Protein AF-H7EKY1-F1 (afdb_monomer_lite)

Structure (mmCIF, N/CA/C/O backbone):
data_AF-H7EKY1-F1
#
_entry.id   AF-H7EKY1-F1
#
loop_
_atom_site.group_PDB
_atom_site.id
_atom_site.type_symbol
_atom_site.label_atom_id
_atom_site.label_alt_id
_atom_site.label_comp_id
_atom_site.label_asym_id
_atom_site.label_entity_id
_atom_site.label_seq_id
_atom_site.pdbx_PDB_ins_code
_atom_site.Cartn_x
_atom_site.Cartn_y
_atom_site.Cartn_z
_atom_site.occupancy
_atom_site.B_iso_or_equiv
_atom_site.auth_seq_id
_atom_site.auth_comp_id
_atom_site.auth_asym_id
_atom_site.auth_atom_id
_atom_site.pdbx_PDB_model_num
ATOM 1 N N . MET A 1 1 ? 18.318 -17.719 -36.175 1.00 35.72 1 MET A N 1
ATOM 2 C CA . MET A 1 1 ? 18.098 -16.736 -35.096 1.00 35.72 1 MET A CA 1
ATOM 3 C C . MET A 1 1 ? 18.581 -17.387 -33.815 1.00 35.72 1 MET A C 1
ATOM 5 O O . MET A 1 1 ? 18.292 -18.571 -33.673 1.00 35.72 1 MET A O 1
ATOM 9 N N . PRO A 1 2 ? 19.390 -16.720 -32.978 1.00 36.19 2 PRO A N 1
ATOM 10 C CA . PRO A 1 2 ? 19.818 -17.297 -31.709 1.00 36.19 2 PRO A CA 1
ATOM 11 C C . PRO A 1 2 ? 18.580 -17.545 -30.844 1.00 36.19 2 PRO A C 1
ATOM 13 O O . PRO A 1 2 ? 17.626 -16.771 -30.892 1.00 36.19 2 PRO A O 1
ATOM 16 N N . ASP A 1 3 ? 18.577 -18.665 -30.137 1.00 41.06 3 ASP A N 1
ATOM 17 C CA . ASP A 1 3 ? 17.463 -19.141 -29.328 1.00 41.06 3 ASP A CA 1
ATOM 18 C C . ASP A 1 3 ? 17.253 -18.183 -28.142 1.00 41.06 3 ASP A C 1
ATOM 20 O O . ASP A 1 3 ? 18.027 -18.198 -27.187 1.00 41.06 3 ASP A O 1
ATOM 24 N N . ALA A 1 4 ? 16.241 -17.308 -28.212 1.00 49.47 4 ALA A N 1
ATOM 25 C CA . ALA A 1 4 ? 15.991 -16.250 -27.221 1.00 49.47 4 ALA A CA 1
ATOM 26 C C . ALA A 1 4 ? 15.738 -16.787 -25.794 1.00 49.47 4 ALA A C 1
ATOM 28 O O . ALA A 1 4 ? 15.648 -16.021 -24.840 1.00 49.47 4 ALA A O 1
ATOM 29 N N . THR A 1 5 ? 15.624 -18.106 -25.620 1.00 55.22 5 THR A N 1
ATOM 30 C CA . THR A 1 5 ? 15.445 -18.772 -24.328 1.00 55.22 5 THR A CA 1
ATOM 31 C C . THR A 1 5 ? 16.731 -18.964 -23.518 1.00 55.22 5 THR A C 1
ATOM 33 O O . THR A 1 5 ? 16.620 -19.348 -22.356 1.00 55.22 5 THR A O 1
ATOM 36 N N . SER A 1 6 ? 17.936 -18.708 -24.056 1.00 68.50 6 SER A N 1
ATOM 37 C CA . SER A 1 6 ? 19.188 -18.876 -23.283 1.00 68.50 6 SER A CA 1
ATOM 38 C C . SER A 1 6 ? 19.368 -17.852 -22.163 1.00 68.50 6 SER A C 1
ATOM 40 O O . SER A 1 6 ? 20.012 -18.142 -21.153 1.00 68.50 6 SER A O 1
ATOM 42 N N . ASP A 1 7 ? 18.782 -16.669 -22.328 1.00 90.19 7 ASP A N 1
ATOM 43 C CA . ASP A 1 7 ? 19.057 -15.521 -21.464 1.00 90.19 7 ASP A CA 1
ATOM 44 C C . ASP A 1 7 ? 18.081 -15.439 -20.287 1.00 90.19 7 ASP A C 1
ATOM 46 O O . ASP A 1 7 ? 18.348 -14.770 -19.287 1.00 90.19 7 ASP A O 1
ATOM 50 N N . PHE A 1 8 ? 16.965 -16.164 -20.359 1.00 93.88 8 PHE A N 1
ATOM 51 C CA . PHE A 1 8 ? 15.965 -16.220 -19.302 1.00 93.88 8 PHE A CA 1
ATOM 52 C C . PHE A 1 8 ? 16.138 -17.475 -18.449 1.00 93.88 8 PHE A C 1
ATOM 54 O O . PHE A 1 8 ? 16.013 -18.605 -18.918 1.00 93.88 8 PHE A O 1
ATOM 61 N N . ILE A 1 9 ? 16.319 -17.289 -17.144 1.00 95.00 9 ILE A N 1
ATOM 62 C CA . ILE A 1 9 ? 16.180 -18.375 -16.176 1.00 95.00 9 ILE A CA 1
ATOM 63 C C . ILE A 1 9 ? 14.709 -18.481 -15.795 1.00 95.00 9 ILE A C 1
ATOM 65 O O . ILE A 1 9 ? 14.216 -17.708 -14.970 1.00 95.00 9 ILE A O 1
ATOM 69 N N . ILE A 1 10 ? 14.017 -19.462 -16.370 1.00 95.25 10 ILE A N 1
ATOM 70 C CA . ILE A 1 10 ? 12.620 -19.777 -16.060 1.00 95.25 10 ILE A CA 1
ATOM 71 C C . ILE A 1 10 ? 12.568 -21.117 -15.330 1.00 95.25 10 ILE A C 1
ATOM 73 O O . ILE A 1 10 ? 13.127 -22.112 -15.788 1.00 95.25 10 ILE A O 1
ATOM 77 N N . THR A 1 11 ? 11.889 -21.158 -14.186 1.00 93.38 11 THR A N 1
ATOM 78 C CA . THR A 1 11 ? 11.703 -22.383 -13.403 1.00 93.38 11 THR A CA 1
ATOM 79 C C . THR A 1 11 ? 10.230 -22.661 -13.164 1.00 93.38 11 THR A C 1
ATOM 81 O O . THR A 1 11 ? 9.423 -21.749 -12.993 1.00 93.38 11 THR A O 1
ATOM 84 N N . LYS A 1 12 ? 9.875 -23.944 -13.100 1.00 93.25 12 LYS A N 1
ATOM 85 C CA . LYS A 1 12 ? 8.555 -24.372 -12.646 1.00 93.25 12 LYS A CA 1
ATOM 86 C C . LYS A 1 12 ? 8.593 -24.543 -11.134 1.00 93.25 12 LYS A C 1
ATOM 88 O O . LYS A 1 12 ? 9.324 -25.393 -10.630 1.00 93.25 12 LYS A O 1
ATOM 93 N N . GLN A 1 13 ? 7.851 -23.716 -10.407 1.00 84.31 13 GLN A N 1
ATOM 94 C CA . GLN A 1 13 ? 7.819 -23.763 -8.945 1.00 84.31 13 GLN A CA 1
ATOM 95 C C . GLN A 1 13 ? 6.393 -23.647 -8.433 1.00 84.31 13 GLN A C 1
ATOM 97 O O . GLN A 1 13 ? 5.574 -22.918 -8.994 1.00 84.31 13 GLN A O 1
ATOM 102 N N . LYS A 1 14 ? 6.115 -24.341 -7.328 1.00 84.25 14 LYS A N 1
ATOM 103 C CA . LYS A 1 14 ? 4.835 -24.241 -6.637 1.00 84.25 14 LYS A CA 1
ATOM 104 C C . LYS A 1 14 ? 4.680 -22.847 -6.045 1.00 84.25 14 LYS A C 1
ATOM 106 O O . LYS A 1 14 ? 5.409 -22.463 -5.128 1.00 84.25 14 LYS A O 1
ATOM 111 N N . ASP A 1 15 ? 3.713 -22.098 -6.549 1.00 81.31 15 ASP A N 1
ATOM 112 C CA . ASP A 1 15 ? 3.405 -20.785 -6.027 1.00 81.31 15 ASP A CA 1
ATOM 113 C C . ASP A 1 15 ? 2.773 -20.892 -4.634 1.00 81.31 15 ASP A C 1
ATOM 115 O O . ASP A 1 15 ? 1.897 -21.719 -4.370 1.00 81.31 15 ASP A O 1
ATOM 119 N N . ARG A 1 16 ? 3.237 -20.046 -3.713 1.00 74.38 16 ARG A N 1
ATOM 120 C CA . ARG A 1 16 ? 2.824 -20.095 -2.304 1.00 74.38 16 ARG A CA 1
ATOM 121 C C . ARG A 1 16 ? 1.372 -19.660 -2.093 1.00 74.38 16 ARG A C 1
ATOM 123 O O . ARG A 1 16 ? 0.771 -20.060 -1.099 1.00 74.38 16 ARG A O 1
ATOM 130 N N . ILE A 1 17 ? 0.821 -18.855 -3.002 1.00 73.06 17 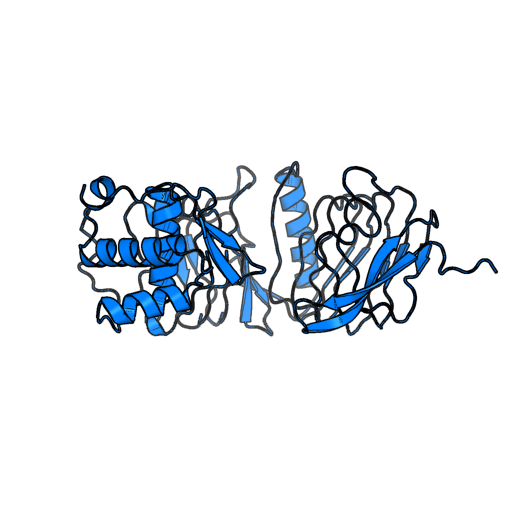ILE A N 1
ATOM 131 C CA . ILE A 1 17 ? -0.529 -18.293 -2.897 1.00 73.06 17 ILE A CA 1
ATOM 132 C C . ILE A 1 17 ? -1.524 -19.212 -3.601 1.00 73.06 17 ILE A C 1
ATOM 134 O O . ILE A 1 17 ? -2.489 -19.655 -2.983 1.00 73.06 17 ILE A O 1
ATOM 138 N N . GLU A 1 18 ? -1.267 -19.549 -4.864 1.00 74.56 18 GLU A N 1
ATOM 139 C CA . GLU A 1 18 ? -2.165 -20.397 -5.656 1.00 74.56 18 GLU A CA 1
ATOM 140 C C . GLU A 1 18 ? -2.005 -21.887 -5.349 1.00 74.56 18 GLU A C 1
ATOM 142 O O . GLU A 1 18 ? -2.860 -22.691 -5.713 1.00 74.56 18 GLU A O 1
ATOM 147 N N . LYS A 1 19 ? -0.921 -22.271 -4.659 1.00 82.44 19 LYS A N 1
ATOM 148 C CA . LYS A 1 19 ? -0.588 -23.663 -4.319 1.00 82.44 19 LYS A CA 1
ATOM 149 C C . LYS A 1 19 ? -0.526 -24.581 -5.548 1.00 82.44 19 LYS A C 1
ATOM 151 O O . LYS A 1 19 ? -0.676 -25.796 -5.401 1.00 82.44 19 LYS A O 1
ATOM 156 N N . LYS A 1 20 ? -0.254 -24.018 -6.727 1.00 86.94 20 LYS A N 1
ATOM 157 C CA . LYS A 1 20 ? -0.069 -24.716 -8.005 1.00 86.94 20 LYS A CA 1
ATOM 158 C C . LYS A 1 20 ? 1.298 -24.378 -8.593 1.00 86.94 20 LYS A C 1
ATOM 160 O O . LYS A 1 20 ? 1.873 -23.346 -8.250 1.00 86.94 20 LYS A O 1
ATOM 165 N N . ASP A 1 21 ? 1.806 -25.232 -9.468 1.00 91.19 21 ASP A N 1
ATOM 166 C CA . ASP A 1 21 ? 3.038 -24.933 -10.193 1.00 91.19 21 ASP A CA 1
ATOM 167 C C . ASP A 1 21 ? 2.812 -23.806 -11.200 1.00 91.19 21 ASP A C 1
ATOM 169 O O . ASP A 1 21 ? 1.826 -23.830 -11.934 1.00 91.19 21 ASP A O 1
ATOM 173 N N . MET A 1 22 ? 3.740 -22.854 -11.240 1.00 92.00 22 MET A N 1
ATOM 174 C CA . MET A 1 22 ? 3.743 -21.745 -12.189 1.00 92.00 22 MET A CA 1
ATOM 175 C C . MET A 1 22 ? 5.105 -21.635 -12.868 1.00 92.00 22 MET A C 1
ATOM 177 O O . MET A 1 22 ? 6.148 -21.782 -12.217 1.00 92.00 22 MET A O 1
ATOM 181 N N . GLN A 1 23 ? 5.095 -21.327 -14.163 1.00 95.25 23 GLN A N 1
ATOM 182 C CA . GLN A 1 23 ? 6.305 -20.946 -14.893 1.00 95.25 23 GLN A CA 1
ATOM 183 C C . GLN A 1 23 ? 6.764 -19.565 -14.412 1.00 95.25 23 GLN A C 1
ATOM 185 O O . GLN A 1 23 ? 6.106 -18.551 -14.649 1.00 95.25 23 GLN A O 1
ATOM 190 N N . THR A 1 24 ? 7.882 -19.531 -13.694 1.00 94.38 24 THR A N 1
ATOM 191 C CA . THR A 1 24 ? 8.379 -18.345 -12.996 1.00 94.38 24 THR A CA 1
ATOM 192 C C . THR A 1 24 ? 9.684 -17.872 -13.617 1.00 94.38 24 THR A C 1
ATOM 194 O O . THR A 1 24 ? 10.669 -18.608 -13.619 1.00 94.38 24 THR A O 1
ATOM 197 N N . LEU A 1 25 ? 9.716 -16.629 -14.089 1.00 95.50 25 LEU A N 1
ATOM 198 C CA . LEU A 1 25 ? 10.945 -15.955 -14.488 1.00 95.50 25 LEU A CA 1
ATOM 199 C C . LEU A 1 25 ? 11.723 -15.534 -13.234 1.00 95.50 25 LEU A C 1
ATOM 201 O O . LEU A 1 25 ? 11.204 -14.805 -12.389 1.00 95.50 25 LEU A O 1
ATOM 205 N N . ARG A 1 26 ? 12.956 -16.034 -13.109 1.00 93.75 26 ARG A N 1
ATOM 206 C CA . ARG A 1 26 ? 13.825 -15.880 -11.930 1.00 93.75 26 ARG A CA 1
ATOM 207 C C . ARG A 1 26 ? 14.977 -14.908 -12.146 1.00 93.75 26 ARG A C 1
ATOM 209 O O . ARG A 1 26 ? 15.423 -14.306 -11.181 1.00 93.75 26 ARG A O 1
ATOM 216 N N . ARG A 1 27 ? 15.488 -14.808 -13.374 1.00 93.56 27 ARG A N 1
ATOM 217 C CA . ARG A 1 27 ? 16.590 -13.912 -13.750 1.00 93.56 27 ARG A CA 1
ATOM 218 C C . ARG A 1 27 ? 16.609 -13.751 -15.264 1.00 93.56 27 ARG A C 1
ATOM 220 O O . ARG A 1 27 ? 16.372 -14.723 -15.980 1.00 93.56 27 ARG A O 1
ATOM 227 N N . TYR A 1 28 ? 16.936 -12.560 -15.730 1.00 95.31 28 TYR A N 1
ATOM 228 C CA . TYR A 1 28 ? 17.361 -12.284 -17.095 1.00 95.31 28 TYR A CA 1
ATOM 229 C C . TYR A 1 28 ? 18.872 -12.017 -17.094 1.00 95.31 28 TYR A C 1
ATOM 231 O O . TYR A 1 28 ? 19.358 -11.286 -16.237 1.00 95.31 28 TYR A O 1
ATOM 239 N N . LYS A 1 29 ? 19.610 -12.670 -17.991 1.00 92.50 29 LYS A N 1
ATOM 240 C CA . LYS A 1 29 ? 21.078 -12.613 -18.114 1.00 92.50 29 LYS A CA 1
ATOM 241 C C . LYS A 1 29 ? 21.550 -11.969 -19.417 1.00 92.50 29 LYS A C 1
ATOM 243 O O . LYS A 1 29 ? 22.754 -11.895 -19.642 1.00 92.50 29 LYS A O 1
ATOM 248 N N . GLY A 1 30 ? 20.617 -11.584 -20.282 1.00 90.94 30 GLY A N 1
ATOM 249 C CA . GLY A 1 30 ? 20.942 -10.937 -21.543 1.00 90.94 30 GLY A CA 1
ATOM 250 C C . GLY A 1 30 ? 21.331 -9.474 -21.343 1.00 90.94 30 GLY A C 1
ATOM 251 O O . GLY A 1 30 ? 21.259 -8.926 -20.242 1.00 90.94 30 GLY A O 1
ATOM 252 N N . HIS A 1 31 ? 21.718 -8.840 -22.444 1.00 89.75 31 HIS A N 1
ATOM 253 C CA . HIS A 1 31 ? 22.119 -7.430 -22.495 1.00 89.75 31 HIS A CA 1
ATOM 254 C C . HIS A 1 31 ? 21.338 -6.649 -23.561 1.00 89.75 31 HIS A C 1
ATOM 256 O O . HIS A 1 31 ? 21.757 -5.570 -23.984 1.00 89.75 31 HIS A O 1
ATOM 262 N N . ASP A 1 32 ? 20.220 -7.210 -24.033 1.00 94.25 32 ASP A N 1
ATOM 263 C CA . ASP A 1 32 ? 19.372 -6.552 -25.019 1.00 94.25 32 ASP A CA 1
ATOM 264 C C . ASP A 1 32 ? 18.730 -5.291 -24.441 1.00 94.25 32 ASP A C 1
ATOM 266 O O . ASP A 1 32 ? 18.197 -5.286 -23.330 1.00 94.25 32 ASP A O 1
ATOM 270 N N . SER A 1 33 ? 18.691 -4.237 -25.256 1.00 95.88 33 SER A N 1
ATOM 271 C CA . SER A 1 33 ? 18.001 -2.994 -24.908 1.00 95.88 33 SER A CA 1
ATOM 272 C C . SER A 1 33 ? 16.478 -3.129 -24.916 1.00 95.88 33 SER A C 1
ATOM 274 O O . SER A 1 33 ? 15.780 -2.316 -24.315 1.00 95.88 33 SER A O 1
ATOM 276 N N . THR A 1 34 ? 15.936 -4.145 -25.590 1.00 97.25 34 THR A N 1
ATOM 277 C CA . THR A 1 34 ? 14.506 -4.469 -25.582 1.00 97.25 34 THR A CA 1
ATOM 278 C C . THR A 1 34 ? 14.321 -5.916 -25.168 1.00 97.25 34 THR A C 1
ATOM 280 O O . THR A 1 34 ? 14.705 -6.826 -25.896 1.00 97.25 34 THR A O 1
ATOM 283 N N . VAL A 1 35 ? 13.675 -6.121 -24.025 1.00 96.81 35 VAL A N 1
ATOM 284 C CA . VAL A 1 35 ? 13.429 -7.444 -23.460 1.00 96.81 35 VAL A CA 1
ATOM 285 C C . VAL A 1 35 ? 11.965 -7.810 -23.638 1.00 96.81 35 VAL A C 1
ATOM 287 O O . VAL A 1 35 ? 11.069 -7.192 -23.058 1.00 96.81 35 VAL A O 1
ATOM 290 N N . VAL A 1 36 ? 11.716 -8.845 -24.434 1.00 96.62 36 VAL A N 1
ATOM 291 C CA . VAL A 1 36 ? 10.389 -9.449 -24.581 1.00 96.62 36 VAL A CA 1
ATOM 292 C C . VAL A 1 36 ? 10.362 -10.706 -23.726 1.00 96.62 36 VAL A C 1
ATOM 294 O O . VAL A 1 36 ? 11.046 -11.681 -24.033 1.00 96.62 36 VAL A O 1
ATOM 297 N N . ILE A 1 37 ? 9.608 -10.677 -22.625 1.00 95.81 37 ILE A N 1
ATOM 298 C CA . ILE A 1 37 ? 9.509 -11.840 -21.738 1.00 95.81 37 ILE A CA 1
ATOM 299 C C . ILE A 1 37 ? 8.793 -12.972 -22.498 1.00 95.81 37 ILE A C 1
ATOM 301 O O . ILE A 1 37 ? 7.752 -12.709 -23.105 1.00 95.81 37 ILE A O 1
ATOM 305 N N . PRO A 1 38 ? 9.304 -14.220 -22.465 1.00 95.00 38 PRO A N 1
ATOM 306 C CA . PRO A 1 38 ? 8.716 -15.320 -23.223 1.00 95.00 38 PRO A CA 1
ATOM 307 C C . PRO A 1 38 ? 7.263 -15.621 -22.844 1.00 95.00 38 PRO A C 1
ATOM 309 O O . PRO A 1 38 ? 6.900 -15.644 -21.662 1.00 95.00 38 PRO A O 1
ATOM 312 N N . ASP A 1 39 ? 6.448 -15.932 -23.852 1.00 94.06 39 ASP A N 1
ATOM 313 C CA . ASP A 1 39 ? 5.090 -16.430 -23.647 1.00 94.06 39 ASP A CA 1
ATOM 314 C C . ASP A 1 39 ? 5.090 -17.702 -22.787 1.00 94.06 39 ASP A C 1
ATOM 316 O O . ASP A 1 39 ? 5.971 -18.560 -22.873 1.00 94.06 39 ASP A O 1
ATOM 320 N N . GLY A 1 40 ? 4.075 -17.827 -21.934 1.00 92.94 40 GLY A N 1
ATOM 321 C CA . GLY A 1 40 ? 3.944 -18.941 -20.998 1.00 92.94 40 GLY A CA 1
ATOM 322 C C . GLY A 1 40 ? 4.614 -18.699 -19.647 1.00 92.94 40 GLY A C 1
ATOM 323 O O . GLY A 1 40 ? 4.358 -19.466 -18.724 1.00 92.94 40 GLY A O 1
ATOM 324 N N . VAL A 1 41 ? 5.396 -17.624 -19.475 1.00 94.56 41 VAL A N 1
ATOM 325 C CA . VAL A 1 41 ? 5.761 -17.131 -18.138 1.00 94.56 41 VAL A CA 1
ATOM 326 C C . VAL A 1 41 ? 4.495 -16.635 -17.440 1.00 94.56 41 VAL A C 1
ATOM 328 O O . VAL A 1 41 ? 3.784 -15.773 -17.955 1.00 94.56 41 VAL A O 1
ATOM 331 N N . GLU A 1 42 ? 4.212 -17.174 -16.258 1.00 92.88 42 GLU A N 1
ATOM 332 C CA . GLU A 1 42 ? 3.031 -16.839 -15.454 1.00 92.88 42 GLU A CA 1
ATOM 333 C C . GLU A 1 42 ? 3.373 -15.908 -14.284 1.00 92.88 42 GLU A C 1
ATOM 335 O O . GLU A 1 42 ? 2.513 -15.166 -13.802 1.00 92.88 42 GLU A O 1
ATOM 340 N N . LYS A 1 43 ? 4.629 -15.929 -13.822 1.00 92.00 43 LYS A N 1
ATOM 341 C CA . LYS A 1 43 ? 5.113 -15.110 -12.708 1.00 92.00 43 LYS A CA 1
ATOM 342 C C . LYS A 1 43 ? 6.481 -14.500 -13.003 1.00 92.00 43 LYS A C 1
ATOM 344 O O . LYS A 1 43 ? 7.375 -15.202 -13.462 1.00 92.00 43 LYS A O 1
ATOM 349 N N . ILE A 1 44 ? 6.659 -13.228 -12.661 1.00 93.12 44 ILE A N 1
ATOM 350 C CA . ILE A 1 44 ? 7.962 -12.546 -12.637 1.00 93.12 44 ILE A CA 1
ATOM 351 C C . ILE A 1 44 ? 8.368 -12.378 -11.177 1.00 93.12 44 ILE A C 1
ATOM 353 O O . ILE A 1 44 ? 7.596 -11.813 -10.399 1.00 93.12 44 ILE A O 1
ATOM 357 N N . ASP A 1 45 ? 9.528 -12.904 -10.786 1.00 91.94 45 ASP A N 1
ATOM 358 C CA . ASP A 1 45 ? 9.995 -12.780 -9.406 1.00 91.94 45 ASP A CA 1
ATOM 359 C C . ASP A 1 45 ? 10.706 -11.447 -9.123 1.00 91.94 45 ASP A C 1
ATOM 361 O O . ASP A 1 45 ? 10.903 -10.623 -10.015 1.00 91.94 45 ASP A O 1
ATOM 365 N N . SER A 1 46 ? 11.043 -11.203 -7.857 1.00 90.12 46 SER A N 1
ATOM 366 C CA . SER A 1 46 ? 11.807 -10.019 -7.455 1.00 90.12 46 SER A CA 1
ATOM 367 C C . SER A 1 46 ? 13.205 -10.039 -8.081 1.00 90.12 46 SER A C 1
ATOM 369 O O . SER A 1 46 ? 13.782 -11.116 -8.227 1.00 90.12 46 SER A O 1
ATOM 371 N N . TYR A 1 47 ? 13.752 -8.860 -8.402 1.00 91.06 47 TYR A N 1
ATOM 372 C CA . TYR A 1 47 ? 15.140 -8.688 -8.859 1.00 91.06 47 TYR A CA 1
ATOM 373 C C . TYR A 1 47 ? 15.510 -9.476 -10.130 1.00 91.06 47 TYR A C 1
ATOM 375 O O . TYR A 1 47 ? 16.632 -9.945 -10.305 1.00 91.06 47 TYR A O 1
ATOM 383 N N . VAL A 1 48 ? 14.546 -9.674 -11.033 1.00 94.31 48 VAL A N 1
ATOM 384 C CA . VAL A 1 48 ? 14.756 -10.479 -12.247 1.00 94.31 48 VAL A CA 1
ATOM 385 C C . VAL A 1 48 ? 15.737 -9.814 -13.212 1.00 94.31 48 VAL A C 1
ATOM 387 O O . VAL A 1 48 ? 16.554 -10.506 -13.824 1.00 94.31 48 VAL A O 1
ATOM 390 N N . PHE A 1 49 ? 15.638 -8.496 -13.376 1.00 94.19 49 PHE A N 1
ATOM 391 C CA . PHE A 1 49 ? 16.426 -7.746 -14.356 1.00 94.19 49 PHE A CA 1
ATOM 392 C C . PHE A 1 49 ? 17.676 -7.123 -13.730 1.00 94.19 49 PHE A C 1
ATOM 394 O O . PHE A 1 49 ? 18.748 -7.197 -14.326 1.00 94.19 49 PHE A O 1
ATOM 401 N N . ALA A 1 50 ? 17.546 -6.589 -12.517 1.00 88.44 50 ALA A N 1
ATOM 402 C CA . ALA A 1 50 ? 18.612 -5.936 -11.773 1.00 88.44 50 ALA A CA 1
ATOM 403 C C . ALA A 1 50 ? 18.326 -5.943 -10.265 1.00 88.44 50 ALA A C 1
ATOM 405 O O . ALA A 1 50 ? 17.192 -6.181 -9.829 1.00 88.44 50 ALA A O 1
ATOM 406 N N . ASP A 1 51 ? 19.367 -5.669 -9.486 1.00 84.94 51 ASP A N 1
ATOM 407 C CA . ASP A 1 51 ? 19.302 -5.386 -8.056 1.00 84.94 51 ASP A CA 1
ATOM 408 C C . ASP A 1 51 ? 20.296 -4.276 -7.674 1.00 84.94 51 ASP A C 1
ATOM 410 O O . ASP A 1 51 ? 20.867 -3.606 -8.534 1.00 84.94 51 ASP A O 1
ATOM 414 N N . ASP A 1 52 ? 20.444 -4.025 -6.376 1.00 80.81 52 ASP A N 1
ATOM 415 C CA . ASP A 1 52 ? 21.342 -3.007 -5.833 1.00 80.81 52 ASP A CA 1
ATOM 416 C C . ASP A 1 52 ? 22.834 -3.357 -5.983 1.00 80.81 52 ASP A C 1
ATOM 418 O O . ASP A 1 52 ? 23.677 -2.461 -5.915 1.00 80.81 52 ASP A O 1
ATOM 422 N N . ILE A 1 53 ? 23.166 -4.631 -6.208 1.00 86.56 53 ILE A N 1
ATOM 423 C CA . ILE A 1 53 ? 24.534 -5.130 -6.396 1.00 86.56 53 ILE A CA 1
ATOM 424 C C . ILE A 1 53 ? 24.910 -5.103 -7.885 1.00 86.56 53 ILE A C 1
ATOM 426 O O . ILE A 1 53 ? 26.021 -4.709 -8.241 1.00 86.56 53 ILE A O 1
ATOM 430 N N . GLU A 1 54 ? 23.978 -5.489 -8.755 1.00 85.12 54 GLU A N 1
ATOM 431 C CA . GLU A 1 54 ? 24.112 -5.534 -10.211 1.00 85.12 54 GLU A CA 1
ATOM 432 C C . GLU A 1 54 ? 23.010 -4.683 -10.877 1.00 85.12 54 GLU A C 1
ATOM 434 O O . GLU A 1 54 ? 22.054 -5.235 -11.441 1.00 85.12 54 GLU A O 1
ATOM 439 N N . PRO A 1 55 ? 23.110 -3.336 -10.832 1.00 86.19 55 PRO A N 1
ATOM 440 C CA . PRO A 1 55 ? 22.136 -2.470 -11.484 1.00 86.19 55 PRO A CA 1
ATOM 441 C C . PRO A 1 55 ? 22.215 -2.617 -13.007 1.00 86.19 55 PRO A C 1
ATOM 443 O O . PRO A 1 55 ? 23.304 -2.663 -13.586 1.00 86.19 55 PRO A O 1
ATOM 446 N N . ASP A 1 56 ? 21.065 -2.620 -13.681 1.00 91.12 56 ASP A N 1
ATOM 447 C CA . ASP A 1 56 ? 21.022 -2.669 -15.141 1.00 91.12 56 ASP A CA 1
ATOM 448 C C . ASP A 1 56 ? 21.029 -1.254 -15.720 1.00 91.12 56 ASP A C 1
ATOM 450 O O . ASP A 1 56 ? 20.296 -0.370 -15.286 1.00 91.12 56 ASP A O 1
ATOM 454 N N . SER A 1 57 ? 21.869 -1.037 -16.727 1.00 92.50 57 SER A N 1
ATOM 455 C CA . SER A 1 57 ? 21.926 0.217 -17.487 1.00 92.50 57 SER A CA 1
ATOM 456 C C . SER A 1 57 ? 21.806 -0.028 -18.992 1.00 92.50 57 SER A C 1
ATOM 458 O O . SER A 1 57 ? 22.253 0.802 -19.782 1.00 92.50 57 SER A O 1
ATOM 460 N N . THR A 1 58 ? 21.231 -1.168 -19.392 1.00 95.06 58 THR A N 1
ATOM 461 C CA . THR A 1 58 ? 21.125 -1.577 -20.800 1.00 95.06 58 THR A CA 1
ATOM 462 C C . THR A 1 58 ? 19.684 -1.667 -21.284 1.00 95.06 58 THR A C 1
ATOM 464 O O . THR A 1 58 ? 19.388 -1.226 -22.394 1.00 95.06 58 THR A O 1
ATOM 467 N N . ILE A 1 59 ? 18.777 -2.184 -20.457 1.00 96.81 59 ILE A N 1
ATOM 468 C CA . ILE A 1 59 ? 17.389 -2.451 -20.813 1.00 96.81 59 ILE A CA 1
ATOM 469 C C . ILE A 1 59 ? 16.637 -1.127 -20.873 1.00 9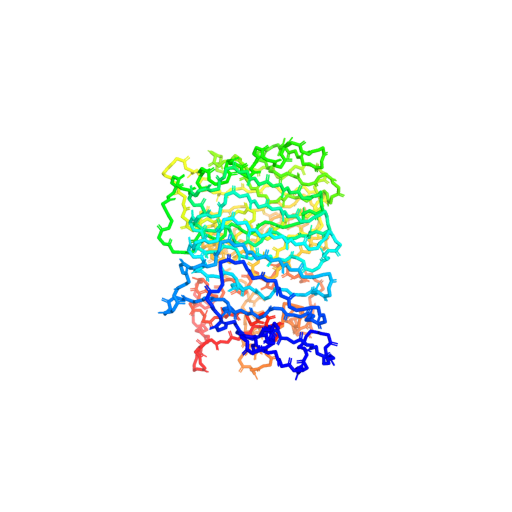6.81 59 ILE A C 1
ATOM 471 O O . ILE A 1 59 ? 16.396 -0.483 -19.858 1.00 96.81 59 ILE A O 1
ATOM 475 N N . GLU A 1 60 ? 16.216 -0.735 -22.071 1.00 97.38 60 GLU A N 1
ATOM 476 C CA . GLU A 1 60 ? 15.418 0.467 -22.302 1.00 97.38 60 GLU A CA 1
ATOM 477 C C . GLU A 1 60 ? 13.917 0.173 -22.364 1.00 97.38 60 GLU A C 1
ATOM 479 O O . GLU A 1 60 ? 13.104 1.048 -22.055 1.00 97.38 60 GLU A O 1
ATOM 484 N N . LYS A 1 61 ? 13.536 -1.049 -22.755 1.00 97.25 61 LYS A N 1
ATOM 485 C CA . LYS A 1 61 ? 12.139 -1.455 -22.910 1.00 97.25 61 LYS A CA 1
ATOM 486 C C . LYS A 1 61 ? 11.893 -2.875 -22.422 1.00 97.25 61 LYS A C 1
ATOM 488 O O . LYS A 1 61 ? 12.619 -3.791 -22.801 1.00 97.25 61 LYS A O 1
ATOM 493 N N . ILE A 1 62 ? 10.814 -3.070 -21.664 1.00 96.50 62 ILE A N 1
ATOM 494 C CA . ILE A 1 62 ? 10.327 -4.400 -21.268 1.00 96.50 62 ILE A CA 1
ATOM 495 C C . ILE A 1 62 ? 8.899 -4.609 -21.776 1.00 96.50 62 ILE A C 1
ATOM 497 O O . ILE A 1 62 ? 8.022 -3.770 -21.566 1.00 96.50 62 ILE A O 1
ATOM 501 N N . VAL A 1 63 ? 8.652 -5.757 -22.407 1.00 95.69 63 VAL A N 1
ATOM 502 C CA . VAL A 1 63 ? 7.315 -6.194 -22.831 1.00 95.69 63 VAL A CA 1
ATOM 503 C C . VAL A 1 63 ? 6.900 -7.406 -22.003 1.00 95.69 63 VAL A C 1
ATOM 505 O O . VAL A 1 63 ? 7.521 -8.469 -22.079 1.00 95.69 63 VAL A O 1
ATOM 508 N N . VAL A 1 64 ? 5.850 -7.237 -21.195 1.00 94.19 64 VAL A N 1
ATOM 509 C CA . VAL A 1 64 ? 5.288 -8.282 -20.332 1.00 94.19 64 VAL A CA 1
ATOM 510 C C . VAL A 1 64 ? 4.148 -8.998 -21.074 1.00 94.19 64 VAL A C 1
ATOM 512 O O . VAL A 1 64 ? 3.160 -8.349 -21.425 1.00 94.19 64 VAL A O 1
ATOM 515 N N . PRO A 1 65 ? 4.231 -10.321 -21.313 1.00 93.56 65 PRO A N 1
ATOM 516 C CA . PRO A 1 65 ? 3.244 -11.035 -22.106 1.00 93.56 65 PRO A CA 1
ATOM 517 C C . PRO A 1 65 ? 1.946 -11.254 -21.335 1.00 93.56 65 PRO A C 1
ATOM 519 O O . PRO A 1 65 ? 1.894 -11.269 -20.101 1.00 93.56 65 PRO A O 1
ATOM 522 N N . SER A 1 66 ? 0.882 -11.515 -22.093 1.00 91.81 66 SER A N 1
ATOM 523 C CA . SER A 1 66 ? -0.466 -11.742 -21.567 1.00 91.81 66 SER A CA 1
ATOM 524 C C . SER A 1 66 ? -0.611 -12.999 -20.713 1.00 91.81 66 SER A C 1
ATOM 526 O O . SER A 1 66 ? -1.666 -13.174 -20.113 1.00 91.81 66 SER A O 1
ATOM 528 N N . SER A 1 67 ? 0.398 -13.874 -20.632 1.00 92.31 67 SER A N 1
ATOM 529 C CA . SER A 1 67 ? 0.419 -15.037 -19.735 1.00 92.31 67 SER A CA 1
ATOM 530 C C . SER A 1 67 ? 0.801 -14.682 -18.298 1.00 92.31 67 SER A C 1
ATOM 532 O O . SER A 1 67 ? 0.441 -15.424 -17.385 1.00 92.31 67 SER A O 1
ATOM 534 N N . VAL A 1 68 ? 1.469 -13.545 -18.068 1.00 91.50 68 VAL A N 1
ATOM 535 C CA . VAL A 1 68 ? 1.870 -13.144 -16.716 1.00 91.50 68 VAL A CA 1
ATOM 536 C C . VAL A 1 68 ? 0.626 -12.804 -15.904 1.00 91.50 68 VAL A C 1
ATOM 538 O O . VAL A 1 68 ? -0.248 -12.048 -16.329 1.00 91.50 68 VAL A O 1
ATOM 541 N N . ARG A 1 69 ? 0.521 -13.409 -14.726 1.00 85.94 69 ARG A N 1
ATOM 542 C CA . ARG A 1 69 ? -0.558 -13.184 -13.757 1.00 85.94 69 ARG A CA 1
ATOM 543 C C . ARG A 1 69 ? -0.057 -12.498 -12.501 1.00 85.94 69 ARG A C 1
ATOM 545 O O . ARG A 1 69 ? -0.854 -11.852 -11.838 1.00 85.94 69 ARG A O 1
ATOM 552 N N . ARG A 1 70 ? 1.235 -12.627 -12.184 1.00 86.25 70 ARG A N 1
ATOM 553 C CA . ARG A 1 70 ? 1.829 -12.035 -10.986 1.00 86.25 70 ARG A CA 1
ATOM 554 C C . ARG A 1 70 ? 3.208 -11.458 -11.246 1.00 86.25 70 ARG A C 1
ATOM 556 O O . ARG A 1 70 ? 4.045 -12.080 -11.896 1.00 86.25 70 ARG A O 1
ATOM 563 N N . ILE A 1 71 ? 3.453 -10.306 -10.641 1.00 89.31 71 ILE A N 1
ATOM 564 C CA . ILE A 1 71 ? 4.755 -9.652 -10.601 1.00 89.31 71 ILE A CA 1
ATOM 565 C C . ILE A 1 71 ? 5.093 -9.441 -9.129 1.00 89.31 71 ILE A C 1
ATOM 567 O O . ILE A 1 71 ? 4.340 -8.789 -8.407 1.00 89.31 71 ILE A O 1
ATOM 571 N N . SER A 1 72 ? 6.175 -10.057 -8.659 1.00 86.75 72 SER A N 1
ATOM 572 C CA . SER A 1 72 ? 6.640 -9.874 -7.285 1.00 86.75 72 SER A CA 1
ATOM 573 C C . SER A 1 72 ? 7.096 -8.418 -7.068 1.00 86.75 72 SER A C 1
ATOM 575 O O . SER A 1 72 ? 7.551 -7.766 -8.014 1.00 86.75 72 SER A O 1
ATOM 577 N N . PRO A 1 73 ? 7.027 -7.891 -5.829 1.00 83.75 73 PRO A N 1
ATOM 578 C CA . PRO A 1 73 ? 7.635 -6.603 -5.503 1.00 83.75 73 PRO A CA 1
ATOM 579 C C . PRO A 1 73 ? 9.101 -6.557 -5.951 1.00 83.75 73 PRO A C 1
ATOM 581 O O . PRO A 1 73 ? 9.786 -7.577 -5.894 1.00 83.75 73 PRO A O 1
ATOM 584 N N . LEU A 1 74 ? 9.583 -5.390 -6.384 1.00 86.44 74 LEU A N 1
ATOM 585 C CA . LEU A 1 74 ? 10.975 -5.172 -6.812 1.00 86.44 74 LEU A CA 1
ATOM 586 C C . LEU A 1 74 ? 11.412 -5.968 -8.059 1.00 86.44 74 LEU A C 1
ATOM 588 O O . LEU A 1 74 ? 12.603 -6.107 -8.313 1.00 86.44 74 LEU A O 1
ATOM 592 N N . ALA A 1 75 ? 10.481 -6.483 -8.870 1.00 91.00 75 ALA A N 1
ATOM 593 C CA . ALA A 1 75 ? 10.818 -7.174 -10.120 1.00 91.00 75 ALA A CA 1
ATOM 594 C C . ALA A 1 75 ? 11.660 -6.317 -11.088 1.00 91.00 75 ALA A C 1
ATOM 596 O O . ALA A 1 75 ? 12.538 -6.852 -11.761 1.00 91.00 75 ALA A O 1
ATOM 597 N N . PHE A 1 76 ? 11.410 -5.004 -11.121 1.00 92.31 76 PHE A N 1
ATOM 598 C CA . PHE A 1 76 ? 12.077 -4.023 -11.989 1.00 92.31 76 PHE A CA 1
ATOM 599 C C . PHE A 1 76 ? 13.006 -3.076 -11.211 1.00 92.31 76 PHE A C 1
ATOM 601 O O . PHE A 1 76 ? 13.224 -1.944 -11.626 1.00 92.31 76 PHE A O 1
ATOM 608 N N . HIS A 1 77 ? 13.493 -3.489 -10.040 1.00 89.69 77 HIS A N 1
ATOM 609 C CA . HIS A 1 77 ? 14.361 -2.647 -9.213 1.00 89.69 77 HIS A CA 1
ATOM 610 C C . HIS A 1 77 ? 15.682 -2.348 -9.942 1.00 89.69 77 HIS A C 1
ATOM 612 O O . HIS A 1 77 ? 16.206 -3.233 -10.610 1.00 89.69 77 HIS A O 1
ATOM 618 N N . TYR A 1 78 ? 16.207 -1.120 -9.834 1.00 91.38 78 TYR A N 1
ATOM 619 C CA . TYR A 1 78 ? 17.509 -0.718 -10.401 1.00 91.38 78 TYR A CA 1
ATOM 620 C C . TYR A 1 78 ? 17.657 -0.926 -11.923 1.00 91.38 78 TYR A C 1
ATOM 622 O O . TYR A 1 78 ? 18.761 -1.101 -12.440 1.00 91.38 78 TYR A O 1
ATOM 630 N N . CYS A 1 79 ? 16.549 -0.881 -12.671 1.00 94.38 79 CYS A N 1
ATOM 631 C CA . CYS A 1 79 ? 16.571 -0.839 -14.135 1.00 94.38 79 CYS A CA 1
ATOM 632 C C . CYS A 1 79 ? 16.815 0.608 -14.603 1.00 94.38 79 CYS A C 1
ATOM 634 O O . CYS A 1 79 ? 15.893 1.319 -15.010 1.00 94.38 79 CYS A O 1
ATOM 636 N N . ASN A 1 80 ? 18.062 1.075 -14.507 1.00 94.25 80 ASN A N 1
ATOM 637 C CA . ASN A 1 80 ? 18.424 2.487 -14.643 1.00 94.25 80 ASN A CA 1
ATOM 638 C C . ASN A 1 80 ? 18.178 3.059 -16.039 1.00 94.25 80 ASN A C 1
ATOM 640 O O . ASN A 1 80 ? 17.883 4.250 -16.157 1.00 94.25 80 ASN A O 1
ATOM 644 N N . ALA A 1 81 ? 18.291 2.236 -17.084 1.00 95.94 81 ALA A N 1
ATOM 645 C CA . ALA A 1 81 ? 18.061 2.642 -18.470 1.00 95.94 81 ALA A CA 1
ATOM 646 C C . ALA A 1 81 ? 16.606 2.467 -18.932 1.00 95.94 81 ALA A C 1
ATOM 648 O O . ALA A 1 81 ? 16.271 2.938 -20.020 1.00 95.94 81 ALA A O 1
ATOM 649 N N . LEU A 1 82 ? 15.737 1.848 -18.122 1.00 96.81 82 LEU A N 1
ATOM 650 C CA . LEU A 1 82 ? 14.373 1.505 -18.522 1.00 96.81 82 LEU A CA 1
ATOM 651 C C . LEU A 1 82 ? 13.569 2.775 -18.786 1.00 96.81 82 LEU A C 1
ATOM 653 O O . LEU A 1 82 ? 13.325 3.554 -17.872 1.00 96.81 82 LEU A O 1
ATOM 657 N N . LYS A 1 83 ? 13.148 2.973 -20.037 1.00 96.12 83 LYS A N 1
ATOM 658 C CA . LYS A 1 83 ? 12.354 4.122 -20.500 1.00 96.12 83 LYS A CA 1
ATOM 659 C C . LYS A 1 83 ? 10.871 3.791 -20.593 1.00 96.12 83 LYS A C 1
ATOM 661 O O . LYS A 1 83 ? 10.048 4.666 -20.324 1.00 96.12 83 LYS A O 1
ATOM 666 N N . GLU A 1 84 ? 10.543 2.554 -20.961 1.00 95.00 84 GLU A N 1
ATOM 667 C CA . GLU A 1 84 ? 9.178 2.102 -21.234 1.00 95.00 84 GLU A CA 1
ATOM 668 C C . GLU A 1 84 ? 8.953 0.670 -20.730 1.00 95.00 84 GLU A C 1
ATOM 670 O O . GLU A 1 84 ? 9.785 -0.219 -20.912 1.00 95.00 84 GLU A O 1
ATOM 675 N N . ILE A 1 85 ? 7.778 0.421 -20.157 1.00 93.75 85 ILE A N 1
ATOM 676 C CA . ILE A 1 85 ? 7.311 -0.925 -19.837 1.00 93.75 85 ILE A CA 1
ATOM 677 C C . ILE A 1 85 ? 5.869 -1.113 -20.292 1.00 93.75 85 ILE A C 1
ATOM 679 O O . ILE A 1 85 ? 5.001 -0.284 -20.021 1.00 93.75 85 ILE A O 1
ATOM 683 N N . GLN A 1 86 ? 5.619 -2.224 -20.978 1.00 92.19 86 GLN A N 1
ATOM 684 C CA . GLN A 1 86 ? 4.302 -2.577 -21.490 1.00 92.19 86 GLN A CA 1
ATOM 685 C C . GLN A 1 86 ? 3.727 -3.740 -20.687 1.00 92.19 86 GLN A C 1
ATOM 687 O O . GLN A 1 86 ? 4.292 -4.835 -20.674 1.00 92.19 86 GLN A O 1
ATOM 692 N N . PHE A 1 87 ? 2.594 -3.495 -20.031 1.00 89.19 87 PHE A N 1
ATOM 693 C CA . PHE A 1 87 ? 1.828 -4.508 -19.311 1.00 89.19 87 PHE A CA 1
ATOM 694 C C . PHE A 1 87 ? 0.651 -5.017 -20.145 1.00 89.19 87 PHE A C 1
ATOM 696 O O . PHE A 1 87 ? 0.101 -4.264 -20.954 1.00 89.19 87 PHE A O 1
ATOM 703 N N . PRO A 1 88 ? 0.204 -6.264 -19.929 1.00 85.69 88 PRO A N 1
ATOM 704 C CA . PRO A 1 88 ? -1.006 -6.749 -20.572 1.00 85.69 88 PRO A CA 1
ATOM 705 C C . PRO A 1 88 ? -2.242 -6.028 -20.012 1.00 85.69 88 PRO A C 1
ATOM 707 O O . PRO A 1 88 ? -2.351 -5.812 -18.804 1.00 85.69 88 PRO A O 1
ATOM 710 N N . MET A 1 89 ? -3.189 -5.687 -20.895 1.00 74.31 89 MET A N 1
ATOM 711 C CA . MET A 1 89 ? -4.369 -4.870 -20.556 1.00 74.31 89 MET A CA 1
ATOM 712 C C . MET A 1 89 ? -5.238 -5.475 -19.439 1.00 74.31 89 MET A C 1
ATOM 714 O O . MET A 1 89 ? -5.768 -4.747 -18.605 1.00 74.31 89 MET A O 1
ATOM 718 N N . GLU A 1 90 ? -5.327 -6.806 -19.383 1.00 75.81 90 GLU A N 1
ATOM 719 C CA . GLU A 1 90 ? -6.225 -7.555 -18.488 1.00 75.81 90 GLU A CA 1
ATOM 720 C C . GLU A 1 90 ? -5.537 -8.065 -17.202 1.00 75.81 90 GLU A C 1
ATOM 722 O O . GLU A 1 90 ? -5.993 -9.021 -16.571 1.00 75.81 90 GLU A O 1
ATOM 727 N N . MET A 1 91 ? -4.400 -7.482 -16.801 1.00 79.94 91 MET A N 1
ATOM 728 C CA . MET A 1 91 ? -3.699 -7.906 -15.582 1.00 79.94 91 MET A CA 1
ATOM 729 C C . MET A 1 91 ? -4.471 -7.491 -14.318 1.00 79.94 91 MET A C 1
ATOM 731 O O . MET A 1 91 ? -4.578 -6.307 -14.007 1.00 79.94 91 MET A O 1
ATOM 735 N N . SER A 1 92 ? -4.981 -8.473 -13.565 1.00 67.62 92 SER A N 1
ATOM 736 C CA . SER A 1 92 ? -5.829 -8.243 -12.382 1.00 67.62 92 SER A CA 1
ATOM 737 C C . SER A 1 92 ? -5.081 -8.217 -11.039 1.00 67.62 92 SER A C 1
ATOM 739 O O . SER A 1 92 ? -5.514 -7.539 -10.112 1.00 67.62 92 SER A O 1
ATOM 741 N N . ASP A 1 93 ? -3.966 -8.945 -10.900 1.00 73.56 93 ASP A N 1
ATOM 742 C CA . ASP A 1 93 ? -3.116 -8.935 -9.691 1.00 73.56 93 ASP A CA 1
ATOM 743 C C . ASP A 1 93 ? -1.900 -8.027 -9.922 1.00 73.56 93 ASP A C 1
ATOM 745 O O . ASP A 1 93 ? -0.758 -8.470 -10.058 1.00 73.56 93 ASP A O 1
ATOM 749 N N . PHE A 1 94 ? -2.189 -6.731 -10.063 1.00 72.56 94 PHE A N 1
ATOM 750 C CA . PHE A 1 94 ? -1.198 -5.693 -10.325 1.00 72.56 94 PHE A CA 1
ATOM 751 C C . PHE A 1 94 ? -0.894 -4.921 -9.037 1.00 72.56 94 PHE A C 1
ATOM 753 O O . PHE A 1 94 ? -1.731 -4.172 -8.531 1.00 72.56 94 PHE A O 1
ATOM 760 N N . GLU A 1 95 ? 0.313 -5.108 -8.511 1.00 78.19 95 GLU A N 1
ATOM 761 C CA . GLU A 1 95 ? 0.926 -4.245 -7.498 1.00 78.19 95 GLU A CA 1
ATOM 762 C C . GLU A 1 95 ? 2.411 -4.083 -7.840 1.00 78.19 95 GLU A C 1
ATOM 764 O O . GLU A 1 95 ? 3.308 -4.613 -7.180 1.00 78.19 95 GLU A O 1
ATOM 769 N N . VAL A 1 96 ? 2.678 -3.391 -8.947 1.00 74.69 96 VAL A N 1
ATOM 770 C CA . VAL A 1 96 ? 4.054 -3.209 -9.411 1.00 74.69 96 VAL A CA 1
ATOM 771 C C . VAL A 1 96 ? 4.730 -2.092 -8.630 1.00 74.69 96 VAL A C 1
ATOM 773 O O . VAL A 1 96 ? 4.149 -1.034 -8.382 1.00 74.69 96 VAL A O 1
ATOM 776 N N . HIS A 1 97 ? 5.970 -2.371 -8.244 1.00 83.94 97 HIS A N 1
ATOM 777 C CA . HIS A 1 97 ? 6.875 -1.434 -7.605 1.00 83.94 97 HIS A CA 1
ATOM 778 C C . HIS A 1 97 ? 7.938 -1.042 -8.628 1.00 83.94 97 HIS A C 1
ATOM 780 O O . HIS A 1 97 ? 8.599 -1.916 -9.192 1.00 83.94 97 HIS A O 1
ATOM 786 N N . PHE A 1 98 ? 8.082 0.258 -8.855 1.00 85.06 98 PHE A N 1
ATOM 787 C CA . PHE A 1 98 ? 9.181 0.838 -9.608 1.00 85.06 98 PHE A CA 1
ATOM 788 C C . PHE A 1 98 ? 10.026 1.633 -8.638 1.00 85.06 98 PHE A C 1
ATOM 790 O O . PHE A 1 98 ? 9.609 2.681 -8.147 1.00 85.06 98 PHE A O 1
ATOM 797 N N . GLU A 1 99 ? 11.198 1.101 -8.340 1.00 85.88 99 GLU A N 1
ATOM 798 C CA . GLU A 1 99 ? 12.173 1.741 -7.475 1.00 85.88 99 GLU A CA 1
ATOM 799 C C . GLU A 1 99 ? 13.481 1.831 -8.251 1.00 85.88 99 GLU A C 1
ATOM 801 O O . GLU A 1 99 ? 13.864 0.875 -8.928 1.00 85.88 99 GLU A O 1
ATOM 806 N N . GLN A 1 100 ? 14.136 2.992 -8.191 1.00 86.69 100 GLN A N 1
ATOM 807 C CA . GLN A 1 100 ? 15.412 3.228 -8.875 1.00 86.69 100 GLN A CA 1
ATOM 808 C C . GLN A 1 100 ? 15.322 2.952 -10.385 1.00 86.69 100 GLN A C 1
ATOM 810 O O . GLN A 1 100 ? 16.116 2.214 -10.956 1.00 86.69 100 GLN A O 1
ATOM 815 N N . CYS A 1 101 ? 14.320 3.549 -11.036 1.00 91.12 101 CYS A N 1
ATOM 816 C CA . CYS A 1 101 ? 14.158 3.538 -12.495 1.00 91.12 101 CYS A CA 1
ATOM 817 C C . CYS A 1 101 ? 14.196 4.984 -13.033 1.00 91.12 101 CYS A C 1
ATOM 819 O O . CYS A 1 101 ? 13.189 5.475 -13.553 1.00 91.12 101 CYS A O 1
ATOM 821 N N . PRO A 1 102 ? 15.324 5.709 -12.886 1.00 91.62 102 PRO A N 1
ATOM 822 C CA . PRO A 1 102 ? 15.406 7.147 -13.157 1.00 91.62 102 PRO A CA 1
ATOM 823 C C . PRO A 1 102 ? 15.119 7.531 -14.613 1.00 91.62 102 PRO A C 1
ATOM 825 O O . PRO A 1 102 ? 14.725 8.670 -14.868 1.00 91.62 102 PRO A O 1
ATOM 828 N N . SER A 1 103 ? 15.282 6.607 -15.566 1.00 95.50 103 SER A N 1
ATOM 829 C CA . SER A 1 103 ? 15.026 6.852 -16.993 1.00 95.50 103 SER A CA 1
ATOM 830 C C . SER A 1 103 ? 13.579 6.613 -17.428 1.00 95.50 103 SER A C 1
ATOM 832 O O . SER A 1 103 ? 13.250 6.947 -18.569 1.00 95.50 103 SER A O 1
ATOM 834 N N . LEU A 1 104 ? 12.712 6.076 -16.558 1.00 94.12 104 LEU A N 1
ATOM 835 C CA . LEU A 1 104 ? 11.347 5.699 -16.934 1.00 94.12 104 LEU A CA 1
ATOM 836 C C . LEU A 1 104 ? 10.557 6.950 -17.311 1.00 94.12 104 LEU A C 1
ATOM 838 O O . LEU A 1 104 ? 10.405 7.847 -16.487 1.00 94.12 104 LEU A O 1
ATOM 842 N N . GLN A 1 105 ? 10.069 7.027 -18.552 1.00 93.38 105 GLN A N 1
ATOM 843 C CA . GLN A 1 105 ? 9.441 8.244 -19.087 1.00 93.38 105 GLN A CA 1
ATOM 844 C C . GLN A 1 105 ? 7.919 8.191 -19.018 1.00 93.38 105 GLN A C 1
ATOM 846 O O . GLN A 1 105 ? 7.277 9.200 -18.714 1.00 93.38 105 GLN A O 1
ATOM 851 N N . GLU A 1 106 ? 7.353 7.015 -19.266 1.00 89.75 106 GLU A N 1
ATOM 852 C CA . GLU A 1 106 ? 5.917 6.774 -19.289 1.00 89.75 106 GLU A CA 1
ATOM 853 C C . GLU A 1 106 ? 5.595 5.502 -18.511 1.00 89.75 106 GLU A C 1
ATOM 855 O O . GLU A 1 106 ? 6.295 4.493 -18.618 1.00 89.75 106 GLU A O 1
ATOM 860 N N . LEU A 1 107 ? 4.523 5.552 -17.721 1.00 88.50 107 LEU A N 1
ATOM 861 C CA . LEU A 1 107 ? 4.047 4.409 -16.953 1.00 88.50 107 LEU A CA 1
ATOM 862 C C . LEU A 1 107 ? 2.545 4.221 -17.148 1.00 88.50 107 LEU A C 1
ATOM 864 O O . LEU A 1 107 ? 1.755 5.104 -16.817 1.00 88.50 107 LEU A O 1
ATOM 868 N N . TRP A 1 108 ? 2.160 3.041 -17.624 1.00 87.56 108 TRP A N 1
ATOM 869 C CA . TRP A 1 108 ? 0.769 2.647 -17.816 1.00 87.56 108 TRP A CA 1
ATOM 870 C C . TRP A 1 108 ? 0.352 1.646 -16.741 1.00 87.56 108 TRP A C 1
ATOM 872 O O . TRP A 1 108 ? 0.842 0.519 -16.708 1.00 87.56 108 TRP A O 1
ATOM 882 N N . ILE A 1 109 ? -0.553 2.057 -15.855 1.00 87.25 109 ILE A N 1
ATOM 883 C CA . ILE A 1 109 ? -1.147 1.190 -14.835 1.00 87.25 109 ILE A CA 1
ATOM 884 C C . ILE A 1 109 ? -2.500 0.681 -15.366 1.00 87.25 109 ILE A C 1
ATOM 886 O O . ILE A 1 109 ? -3.385 1.510 -15.603 1.00 87.25 109 ILE A O 1
ATOM 890 N N . PRO A 1 110 ? -2.678 -0.644 -15.556 1.00 87.06 110 PRO A N 1
ATOM 891 C CA . PRO A 1 110 ? -3.863 -1.221 -16.203 1.00 87.06 110 PRO A CA 1
ATOM 892 C C . PRO A 1 110 ? -5.203 -0.883 -15.533 1.00 87.06 110 PRO A C 1
ATOM 894 O O . PRO A 1 110 ? -5.271 -0.655 -14.326 1.00 87.06 110 PRO A O 1
ATOM 897 N N . GLU A 1 111 ? -6.299 -0.955 -16.299 1.00 85.62 111 GLU A N 1
ATOM 898 C CA . GLU A 1 111 ? -7.672 -0.687 -15.824 1.00 85.62 111 GLU A CA 1
ATOM 899 C C . GLU A 1 111 ? -8.103 -1.576 -14.653 1.00 85.62 111 GLU A C 1
ATOM 901 O O . GLU A 1 111 ? -8.826 -1.131 -13.761 1.00 85.62 111 GLU A O 1
ATOM 906 N N . HIS A 1 112 ? -7.645 -2.828 -14.637 1.00 86.31 112 HIS A N 1
ATOM 907 C CA . HIS A 1 112 ? -7.969 -3.811 -13.603 1.00 86.31 112 HIS A CA 1
ATOM 908 C C . HIS A 1 112 ? -6.990 -3.821 -12.429 1.00 86.31 112 HIS A C 1
ATOM 910 O O . HIS A 1 112 ? -7.190 -4.585 -11.484 1.00 86.31 112 HIS A O 1
ATOM 916 N N . ALA A 1 113 ? -5.966 -2.963 -12.450 1.00 86.62 113 ALA A N 1
ATOM 917 C CA . ALA A 1 113 ? -5.091 -2.809 -11.306 1.00 86.62 113 ALA A CA 1
ATOM 918 C C . ALA A 1 113 ? -5.901 -2.322 -10.100 1.00 86.62 113 ALA A C 1
ATOM 920 O O . ALA A 1 113 ? -6.656 -1.355 -10.180 1.00 86.62 113 ALA A O 1
ATOM 921 N N . GLU A 1 114 ? -5.728 -2.992 -8.963 1.00 88.06 114 GLU A N 1
ATOM 922 C CA . GLU A 1 114 ? -6.347 -2.569 -7.704 1.00 88.06 114 GLU A CA 1
ATOM 923 C C . GLU A 1 114 ? -5.368 -1.817 -6.801 1.00 88.06 114 GLU A C 1
ATOM 925 O O . GLU A 1 114 ? -5.776 -1.205 -5.808 1.00 88.06 114 GLU A O 1
ATOM 930 N N . ARG A 1 115 ? -4.067 -1.893 -7.096 1.00 86.69 115 ARG A N 1
ATOM 931 C CA . ARG A 1 115 ? -3.009 -1.352 -6.248 1.00 86.69 115 ARG A CA 1
ATOM 932 C C . ARG A 1 115 ? -1.923 -0.697 -7.091 1.00 86.69 115 ARG A C 1
ATOM 934 O O . ARG A 1 115 ? -1.519 -1.218 -8.124 1.00 86.69 115 ARG A O 1
ATOM 941 N N . ILE A 1 116 ? -1.422 0.429 -6.603 1.00 86.31 116 ILE A N 1
ATOM 942 C CA . ILE A 1 116 ? -0.175 1.031 -7.076 1.00 86.31 116 ILE A CA 1
ATOM 943 C C . ILE A 1 116 ? 0.861 0.799 -5.982 1.00 86.31 116 ILE A C 1
ATOM 945 O O . ILE A 1 116 ? 0.641 1.206 -4.836 1.00 86.31 116 ILE A O 1
ATOM 949 N N . GLY A 1 117 ? 1.952 0.115 -6.330 1.00 83.25 117 GLY A N 1
ATOM 950 C CA . GLY A 1 117 ? 3.091 -0.069 -5.440 1.00 83.25 117 GLY A CA 1
ATOM 951 C C . GLY A 1 117 ? 3.913 1.212 -5.301 1.00 83.25 117 GLY A C 1
ATOM 952 O O . GLY A 1 117 ? 3.469 2.310 -5.640 1.00 83.25 117 GLY A O 1
ATOM 953 N N . ASN A 1 118 ? 5.131 1.078 -4.790 1.00 79.94 118 ASN A N 1
ATOM 954 C CA . ASN A 1 118 ? 6.035 2.214 -4.662 1.00 79.94 118 ASN A CA 1
ATOM 955 C C . ASN A 1 118 ? 6.535 2.678 -6.042 1.00 79.94 118 ASN A C 1
ATOM 957 O O . ASN A 1 118 ? 6.867 1.855 -6.888 1.00 79.94 118 ASN A O 1
ATOM 961 N N . LEU A 1 119 ? 6.589 3.992 -6.257 1.00 81.31 119 LEU A N 1
ATOM 962 C CA . LEU A 1 119 ? 7.037 4.634 -7.500 1.00 81.31 119 LEU A CA 1
ATOM 963 C C . LEU A 1 119 ? 8.235 5.557 -7.225 1.00 81.31 119 LEU A C 1
ATOM 965 O O . LEU A 1 119 ? 8.111 6.771 -7.354 1.00 81.31 119 LEU A O 1
ATOM 969 N N . ARG A 1 120 ? 9.335 5.031 -6.695 1.00 79.50 120 ARG A N 1
ATOM 970 C CA . ARG A 1 120 ? 10.463 5.808 -6.158 1.00 79.50 120 ARG A CA 1
ATOM 971 C C . ARG A 1 120 ? 11.557 6.022 -7.211 1.00 79.50 120 ARG A C 1
ATOM 973 O O . ARG A 1 120 ? 11.865 5.110 -7.972 1.00 79.50 120 ARG A O 1
ATOM 980 N N . SER A 1 121 ? 12.186 7.203 -7.197 1.00 80.81 121 SER A N 1
ATOM 981 C CA . SER A 1 121 ? 13.301 7.565 -8.093 1.00 80.81 121 SER A CA 1
ATOM 982 C C . SER A 1 121 ? 12.953 7.384 -9.580 1.00 80.81 121 SER A C 1
ATOM 984 O O . SER A 1 121 ? 13.592 6.616 -10.295 1.00 80.81 121 SER A O 1
ATOM 986 N N . LEU A 1 122 ? 11.893 8.067 -10.028 1.00 85.12 122 LEU A N 1
ATOM 987 C CA . LEU A 1 122 ? 11.425 8.088 -11.423 1.00 85.12 122 LEU A CA 1
ATOM 988 C C . LEU A 1 122 ? 11.667 9.474 -12.040 1.00 85.12 122 LEU A C 1
ATOM 990 O O . LEU A 1 122 ? 10.731 10.169 -12.441 1.00 85.12 122 LEU A O 1
ATOM 994 N N . ASP A 1 123 ? 12.924 9.913 -12.032 1.00 84.81 123 ASP A N 1
ATOM 995 C CA . ASP A 1 123 ? 13.308 11.312 -12.273 1.00 84.81 123 ASP A CA 1
ATOM 996 C C . ASP A 1 123 ? 12.917 11.828 -13.665 1.00 84.81 123 ASP A C 1
ATOM 998 O O . ASP A 1 123 ? 12.564 13.002 -13.821 1.00 84.81 123 ASP A O 1
ATOM 1002 N N . SER A 1 124 ? 12.917 10.938 -14.662 1.00 90.44 124 SER A N 1
ATOM 1003 C CA . SER A 1 124 ? 12.543 11.235 -16.049 1.00 90.44 124 SER A CA 1
ATOM 1004 C C . SER A 1 124 ? 11.064 11.014 -16.359 1.00 90.44 124 SER A C 1
ATOM 1006 O O . SER A 1 124 ? 10.663 11.214 -17.508 1.00 90.44 124 SER A O 1
ATOM 1008 N N . LEU A 1 125 ? 10.238 10.625 -15.379 1.00 88.62 125 LEU A N 1
ATOM 1009 C CA . LEU A 1 125 ? 8.831 10.323 -15.627 1.00 88.62 125 LEU A CA 1
ATOM 1010 C C . LEU A 1 125 ? 8.124 11.597 -16.086 1.00 88.62 125 LEU A C 1
ATOM 1012 O O . LEU A 1 125 ? 7.990 12.562 -15.327 1.00 88.62 125 LEU A O 1
ATOM 1016 N N . LYS A 1 126 ? 7.583 11.580 -17.306 1.00 87.12 126 LYS A N 1
ATOM 1017 C CA . LYS A 1 126 ? 6.841 12.682 -17.946 1.00 87.12 126 LYS A CA 1
ATOM 1018 C C . LYS A 1 126 ? 5.342 12.479 -17.871 1.00 87.12 126 LYS A C 1
ATOM 1020 O O . LYS A 1 126 ? 4.634 13.398 -17.474 1.00 87.12 126 LYS A O 1
ATOM 1025 N N . GLU A 1 127 ? 4.887 11.242 -18.022 1.00 85.44 127 GLU A N 1
ATOM 1026 C CA . GLU A 1 127 ? 3.471 10.896 -17.934 1.00 85.44 127 GLU A CA 1
ATOM 1027 C C . GLU A 1 127 ? 3.252 9.601 -17.150 1.00 85.44 127 GLU A C 1
ATOM 1029 O O . GLU A 1 127 ? 4.115 8.731 -17.068 1.00 85.44 127 GLU A O 1
ATOM 1034 N N . ILE A 1 128 ? 2.103 9.524 -16.494 1.00 86.81 128 ILE A N 1
ATOM 1035 C CA . ILE A 1 128 ? 1.592 8.313 -15.872 1.00 86.81 128 ILE A CA 1
ATOM 1036 C C . ILE A 1 128 ? 0.127 8.206 -16.283 1.00 86.81 128 ILE A C 1
ATOM 1038 O O . ILE A 1 128 ? -0.558 9.221 -16.375 1.00 86.81 128 ILE A O 1
ATOM 1042 N N . HIS A 1 129 ? -0.334 6.997 -16.572 1.00 87.75 129 HIS A N 1
ATOM 1043 C CA . HIS A 1 129 ? -1.729 6.680 -16.853 1.00 87.75 129 HIS A CA 1
ATOM 1044 C C . HIS A 1 129 ? -2.197 5.685 -15.805 1.00 87.75 129 HIS A C 1
ATOM 1046 O O . HIS A 1 129 ? -1.487 4.728 -15.494 1.00 87.75 129 HIS A O 1
ATOM 1052 N N . VAL A 1 130 ? -3.375 5.926 -15.235 1.00 88.81 130 VAL A N 1
ATOM 1053 C CA . VAL A 1 130 ? -3.888 5.127 -14.126 1.00 88.81 130 VAL A CA 1
ATOM 1054 C C . VAL A 1 130 ? -5.299 4.657 -14.431 1.00 88.81 130 VAL A C 1
ATOM 1056 O O . VAL A 1 130 ? -6.194 5.477 -14.620 1.00 88.81 130 VAL A O 1
ATOM 1059 N N . GLY A 1 131 ? -5.484 3.337 -14.436 1.00 89.25 131 GLY A N 1
ATOM 1060 C CA . GLY A 1 131 ? -6.788 2.693 -14.536 1.00 89.25 131 GLY A CA 1
ATOM 1061 C C . GLY A 1 131 ? -7.754 3.087 -13.419 1.00 89.25 131 GLY A C 1
ATOM 1062 O O . GLY A 1 131 ? -7.352 3.610 -12.382 1.00 89.25 131 GLY A O 1
ATOM 1063 N N . LYS A 1 132 ? -9.048 2.823 -13.590 1.00 91.56 132 LYS A N 1
ATOM 1064 C CA . LYS A 1 132 ? -10.100 3.328 -12.681 1.00 91.56 132 LYS A CA 1
ATOM 1065 C C . LYS A 1 132 ? -10.317 2.545 -11.378 1.00 91.56 132 LYS A C 1
ATOM 1067 O O . LYS A 1 132 ? -10.997 3.036 -10.476 1.00 91.56 132 LYS A O 1
ATOM 1072 N N . ASN A 1 133 ? -9.771 1.335 -11.256 1.00 91.88 133 ASN A N 1
ATOM 1073 C CA . ASN A 1 133 ? -10.082 0.419 -10.147 1.00 91.88 133 ASN A CA 1
ATOM 1074 C C . ASN A 1 133 ? -9.085 0.473 -8.975 1.00 91.88 133 ASN A C 1
ATOM 1076 O O . ASN A 1 133 ? -9.068 -0.426 -8.131 1.00 91.88 133 ASN A O 1
ATOM 1080 N N . ILE A 1 134 ? -8.260 1.522 -8.872 1.00 91.25 134 ILE A N 1
ATOM 1081 C CA . ILE A 1 134 ? -7.267 1.615 -7.797 1.00 91.25 134 ILE A CA 1
ATOM 1082 C C . ILE A 1 134 ? -7.960 1.750 -6.439 1.00 91.25 134 ILE A C 1
ATOM 1084 O O . ILE A 1 134 ? -8.646 2.733 -6.158 1.00 91.25 134 ILE A O 1
ATOM 1088 N N . LYS A 1 135 ? -7.718 0.771 -5.568 1.00 89.81 135 LYS A N 1
ATOM 1089 C CA . LYS A 1 135 ? -8.195 0.705 -4.179 1.00 89.81 135 LYS A CA 1
ATOM 1090 C C . LYS A 1 135 ? -7.111 1.054 -3.166 1.00 89.81 135 LYS A C 1
ATOM 1092 O O . LYS A 1 135 ? -7.414 1.184 -1.984 1.00 89.81 135 LYS A O 1
ATOM 1097 N N . ARG A 1 136 ? -5.838 1.093 -3.569 1.00 86.81 136 ARG A N 1
ATOM 1098 C CA . ARG A 1 136 ? -4.714 1.429 -2.685 1.00 86.81 136 ARG A CA 1
ATOM 1099 C C . ARG A 1 136 ? -3.549 2.000 -3.479 1.00 86.81 136 ARG A C 1
ATOM 1101 O O . ARG A 1 136 ? -3.214 1.484 -4.539 1.00 86.81 136 ARG A O 1
ATOM 1108 N N . ILE A 1 137 ? -2.898 3.009 -2.916 1.00 86.38 137 ILE A N 1
ATOM 1109 C CA . ILE A 1 137 ? -1.647 3.564 -3.429 1.00 86.38 137 ILE A CA 1
ATOM 1110 C C . ILE A 1 137 ? -0.645 3.539 -2.285 1.00 86.38 137 ILE A C 1
ATOM 1112 O O . ILE A 1 137 ? -0.953 4.019 -1.193 1.00 86.38 137 ILE A O 1
ATOM 1116 N N . ASN A 1 138 ? 0.520 2.942 -2.511 1.00 78.88 138 ASN A N 1
ATOM 1117 C CA . ASN A 1 138 ? 1.556 2.865 -1.499 1.00 78.88 138 ASN A CA 1
ATOM 1118 C C . ASN A 1 138 ? 2.530 4.048 -1.619 1.00 78.88 138 ASN A C 1
ATOM 1120 O O . ASN A 1 138 ? 3.330 4.114 -2.548 1.00 78.88 138 ASN A O 1
ATOM 1124 N N . PHE A 1 139 ? 2.474 4.971 -0.658 1.00 70.94 139 PHE A N 1
ATOM 1125 C CA . PHE A 1 139 ? 3.419 6.084 -0.530 1.00 70.94 139 PHE A CA 1
ATOM 1126 C C . PHE A 1 139 ? 4.460 5.789 0.549 1.00 70.94 139 PHE A C 1
ATOM 1128 O O . PHE A 1 139 ? 4.569 6.509 1.536 1.00 70.94 139 PHE A O 1
ATOM 1135 N N . THR A 1 140 ? 5.220 4.711 0.399 1.00 64.75 140 THR A N 1
ATOM 1136 C CA . THR A 1 140 ? 6.345 4.462 1.300 1.00 64.75 140 THR A CA 1
ATOM 1137 C C . THR A 1 140 ? 7.552 5.290 0.880 1.00 64.75 140 THR A C 1
ATOM 1139 O O . THR A 1 140 ? 8.136 5.063 -0.178 1.00 64.75 140 THR A O 1
ATOM 1142 N N . SER A 1 141 ? 7.952 6.235 1.727 1.00 52.75 141 SER A N 1
ATOM 1143 C CA . SER A 1 141 ? 9.228 6.949 1.632 1.00 52.75 141 SER A CA 1
ATOM 1144 C C . SER A 1 141 ? 10.312 6.195 2.419 1.00 52.75 141 SER A C 1
ATOM 1146 O O . SER A 1 141 ? 10.715 6.623 3.498 1.00 52.75 141 SER A O 1
ATOM 1148 N N . PHE A 1 142 ? 10.759 5.033 1.941 1.00 45.53 142 PHE A N 1
ATOM 1149 C CA . PHE A 1 142 ? 11.948 4.373 2.504 1.00 45.53 142 PHE A CA 1
ATOM 1150 C C . PHE A 1 142 ? 13.162 4.717 1.636 1.00 45.53 142 PHE A C 1
ATOM 1152 O O . PHE A 1 142 ? 13.123 4.422 0.444 1.00 45.53 142 PHE A O 1
ATOM 1159 N N . GLY A 1 143 ? 14.190 5.374 2.199 1.00 53.62 143 GLY A N 1
ATOM 1160 C CA . GLY A 1 143 ? 15.465 5.742 1.544 1.00 53.62 143 GLY A CA 1
ATOM 1161 C C . GLY A 1 143 ? 15.643 7.248 1.259 1.00 53.62 143 GLY A C 1
ATOM 1162 O O . GLY A 1 143 ? 14.769 8.046 1.570 1.00 53.62 143 GLY A O 1
ATOM 1163 N N . GLU A 1 144 ? 16.727 7.624 0.574 1.00 58.84 144 GLU A N 1
ATOM 1164 C CA . GLU A 1 144 ? 17.234 8.981 0.233 1.00 58.84 144 GLU A CA 1
ATOM 1165 C C . GLU A 1 144 ? 16.319 9.948 -0.584 1.00 58.84 144 GLU A C 1
ATOM 1167 O O . GLU A 1 144 ? 16.819 10.861 -1.231 1.00 58.84 144 GLU A O 1
ATOM 1172 N N . GLU A 1 145 ? 14.989 9.763 -0.638 1.00 71.75 145 GLU A N 1
ATOM 1173 C CA . GLU A 1 145 ? 14.115 10.684 -1.403 1.00 71.75 145 GLU A CA 1
ATOM 1174 C C . GLU A 1 145 ? 13.952 11.980 -0.599 1.00 71.75 145 GLU A C 1
ATOM 1176 O O . GLU A 1 145 ? 13.576 11.927 0.574 1.00 71.75 145 GLU A O 1
ATOM 1181 N N . THR A 1 146 ? 14.220 13.141 -1.209 1.00 78.12 146 THR A N 1
ATOM 1182 C CA . THR A 1 146 ? 13.993 14.416 -0.516 1.00 78.12 146 THR A CA 1
ATOM 1183 C C . THR A 1 146 ? 12.491 14.708 -0.407 1.00 78.12 146 THR A C 1
ATOM 1185 O O . THR A 1 146 ? 11.707 14.284 -1.270 1.00 78.12 146 THR A O 1
ATOM 1188 N N . PRO A 1 147 ? 12.047 15.465 0.610 1.00 78.19 147 PRO A N 1
ATOM 1189 C CA . PRO A 1 147 ? 10.643 15.844 0.737 1.00 78.19 147 PRO A CA 1
ATOM 1190 C C . PRO A 1 147 ? 10.059 16.527 -0.516 1.00 78.19 147 PRO A C 1
ATOM 1192 O O . PRO A 1 147 ? 8.892 16.321 -0.861 1.00 78.19 147 PRO A O 1
ATOM 1195 N N . GLU A 1 148 ? 10.867 17.299 -1.243 1.00 79.88 148 GLU A N 1
ATOM 1196 C CA . GLU A 1 148 ? 10.477 17.991 -2.475 1.00 79.88 148 GLU A CA 1
ATOM 1197 C C . GLU A 1 148 ? 10.213 17.010 -3.624 1.00 79.88 148 GLU A C 1
ATOM 1199 O O . GLU A 1 148 ? 9.232 17.168 -4.360 1.00 79.88 148 GLU A O 1
ATOM 1204 N N . MET A 1 149 ? 11.060 15.982 -3.774 1.00 79.69 149 MET A N 1
ATOM 1205 C CA . MET A 1 149 ? 10.877 14.921 -4.771 1.00 79.69 149 MET A CA 1
ATOM 1206 C C . MET A 1 149 ? 9.578 14.158 -4.511 1.00 79.69 149 MET A C 1
ATOM 1208 O O . MET A 1 149 ? 8.749 14.014 -5.420 1.00 79.69 149 MET A O 1
ATOM 1212 N N . PHE A 1 150 ? 9.349 13.785 -3.249 1.00 79.12 150 PHE A N 1
ATOM 1213 C CA . PHE A 1 150 ? 8.122 13.124 -2.821 1.00 79.12 150 PHE A CA 1
ATOM 1214 C C . PHE A 1 150 ? 6.887 13.982 -3.144 1.00 79.12 150 PHE A C 1
ATOM 1216 O O . PHE A 1 150 ? 5.924 13.506 -3.758 1.00 79.12 150 PHE A O 1
ATOM 1223 N N . ALA A 1 151 ? 6.915 15.272 -2.788 1.00 80.94 151 ALA A N 1
ATOM 1224 C CA . ALA A 1 151 ? 5.806 16.191 -3.031 1.00 80.94 151 ALA A CA 1
ATOM 1225 C C . ALA A 1 151 ? 5.528 16.370 -4.534 1.00 80.94 151 ALA A C 1
ATOM 1227 O O . ALA A 1 151 ? 4.370 16.337 -4.964 1.00 80.94 151 ALA A O 1
ATOM 1228 N N . LYS A 1 152 ? 6.580 16.498 -5.357 1.00 81.94 152 LYS A N 1
ATOM 1229 C CA . LYS A 1 152 ? 6.474 16.600 -6.821 1.00 81.94 152 LYS A CA 1
ATOM 1230 C C . LYS A 1 152 ? 5.819 15.353 -7.419 1.00 81.94 152 LYS A C 1
ATOM 1232 O O . LYS A 1 152 ? 4.901 15.492 -8.230 1.00 81.94 152 LYS A O 1
ATOM 1237 N N . ARG A 1 153 ? 6.248 14.158 -7.002 1.00 81.50 153 ARG A N 1
ATOM 1238 C CA . ARG A 1 153 ? 5.691 12.872 -7.446 1.00 81.50 153 ARG A CA 1
ATOM 1239 C C . ARG A 1 153 ? 4.221 12.725 -7.061 1.00 81.50 153 ARG A C 1
ATOM 1241 O O . ARG A 1 153 ? 3.389 12.443 -7.923 1.00 81.50 153 ARG A O 1
ATOM 1248 N N . LYS A 1 154 ? 3.887 12.966 -5.791 1.00 83.62 154 LYS A N 1
ATOM 1249 C CA . LYS A 1 154 ? 2.507 12.899 -5.290 1.00 83.62 154 LYS A CA 1
ATOM 1250 C C . LYS A 1 154 ? 1.590 13.876 -6.028 1.00 83.62 154 LYS A C 1
ATOM 1252 O O . LYS A 1 154 ? 0.481 13.495 -6.403 1.00 83.62 154 LYS A O 1
ATOM 1257 N N . ARG A 1 155 ? 2.047 15.108 -6.287 1.00 86.00 155 ARG A N 1
ATOM 1258 C CA . ARG A 1 155 ? 1.302 16.101 -7.079 1.00 86.00 155 ARG A CA 1
ATOM 1259 C C . ARG A 1 155 ? 1.038 15.602 -8.498 1.00 86.00 155 ARG A C 1
ATOM 1261 O O . ARG A 1 155 ? -0.108 15.601 -8.926 1.00 86.00 155 ARG A O 1
ATOM 1268 N N . LYS A 1 156 ? 2.061 15.110 -9.197 1.00 85.94 156 LYS A N 1
ATOM 1269 C CA . LYS A 1 156 ? 1.907 14.608 -10.567 1.00 85.94 156 LYS A CA 1
ATOM 1270 C C . LYS A 1 156 ? 0.950 13.409 -10.655 1.00 85.94 156 LYS A C 1
ATOM 1272 O O . LYS A 1 156 ? 0.126 13.334 -11.566 1.00 85.94 156 LYS A O 1
ATOM 1277 N N . LEU A 1 157 ? 1.029 12.483 -9.695 1.00 86.62 157 LEU A N 1
ATOM 1278 C CA . LEU A 1 157 ? 0.076 11.374 -9.587 1.00 86.62 157 LEU A CA 1
ATOM 1279 C C . LEU A 1 157 ? -1.347 11.888 -9.325 1.00 86.62 157 LEU A C 1
ATOM 1281 O O . LEU A 1 157 ? -2.288 11.422 -9.957 1.00 86.62 157 LEU A O 1
ATOM 1285 N N . THR A 1 158 ? -1.498 12.886 -8.453 1.00 90.31 158 THR A N 1
ATOM 1286 C CA . THR A 1 158 ? -2.788 13.537 -8.168 1.00 90.31 158 THR A CA 1
ATOM 1287 C C . THR A 1 158 ? -3.398 14.154 -9.425 1.00 90.31 158 THR A C 1
ATOM 1289 O O . THR A 1 158 ? -4.540 13.855 -9.754 1.00 90.31 158 THR A O 1
ATOM 1292 N N . GLU A 1 159 ? -2.631 14.964 -10.157 1.00 91.81 159 GLU A N 1
ATOM 1293 C CA . GLU A 1 159 ? -3.059 15.582 -11.420 1.00 91.81 159 GLU A CA 1
ATOM 1294 C C . GLU A 1 159 ? -3.474 14.530 -12.453 1.00 91.81 159 GLU A C 1
ATOM 1296 O O . GLU A 1 159 ? -4.462 14.706 -13.158 1.00 91.81 159 GLU A O 1
ATOM 1301 N N . THR A 1 160 ? -2.752 13.410 -12.508 1.00 8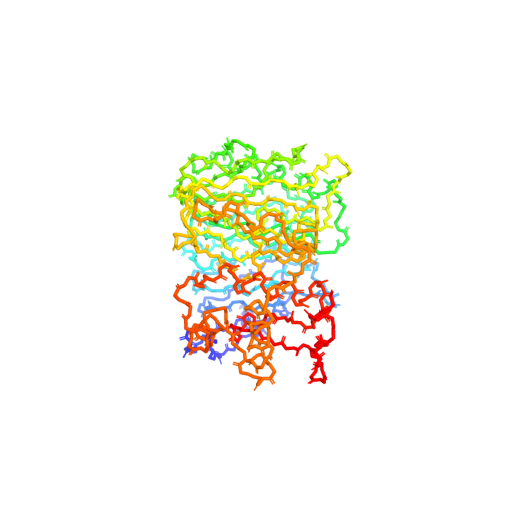9.62 160 THR A N 1
ATOM 1302 C CA . THR A 1 160 ? -3.074 12.294 -13.401 1.00 89.62 160 THR A CA 1
ATOM 1303 C C . THR A 1 160 ? -4.383 11.614 -13.026 1.00 89.62 160 THR A C 1
ATOM 1305 O O . THR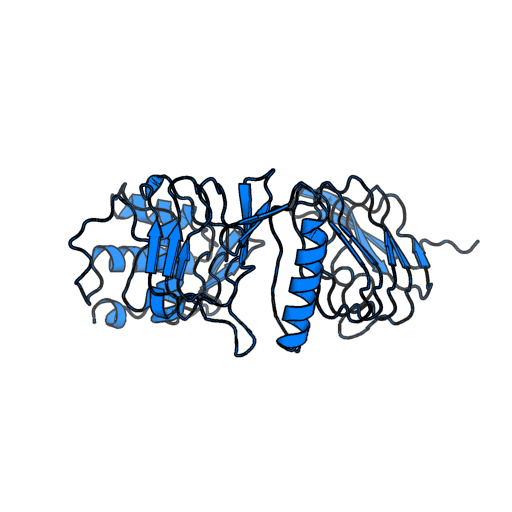 A 1 160 ? -5.222 11.403 -13.896 1.00 89.62 160 THR A O 1
ATOM 1308 N N . LEU A 1 161 ? -4.565 11.260 -11.750 1.00 91.69 161 LEU A N 1
ATOM 1309 C CA . LEU A 1 161 ? -5.782 10.599 -11.275 1.00 91.69 161 LEU A CA 1
ATOM 1310 C C . LEU A 1 161 ? -7.017 11.447 -11.598 1.00 91.69 161 LEU A C 1
ATOM 1312 O O . LEU A 1 161 ? -8.011 10.921 -12.086 1.00 91.69 161 LEU A O 1
ATOM 1316 N N . LEU A 1 162 ? -6.919 12.768 -11.428 1.00 94.56 162 LEU A N 1
ATOM 1317 C CA . LEU A 1 162 ? -8.001 13.713 -11.719 1.00 94.56 162 LEU A CA 1
ATOM 1318 C C . LEU A 1 162 ? -8.346 13.855 -13.212 1.00 94.56 162 LEU A C 1
ATOM 1320 O O . LEU A 1 162 ? -9.378 14.443 -13.527 1.00 94.56 162 LEU A O 1
ATOM 1324 N N . LYS A 1 163 ? -7.536 13.313 -14.136 1.00 92.81 163 LYS A N 1
ATOM 1325 C CA . LYS A 1 163 ? -7.916 13.212 -15.559 1.00 92.81 163 LYS A CA 1
ATOM 1326 C C . LYS A 1 163 ? -9.028 12.179 -15.788 1.00 92.81 163 LYS A C 1
ATOM 1328 O O . LYS A 1 163 ? -9.697 12.232 -16.815 1.00 92.81 163 LYS A O 1
ATOM 1333 N N . SER A 1 164 ? -9.203 11.229 -14.868 1.00 93.38 164 SER A N 1
ATOM 1334 C CA . SER A 1 164 ? -10.242 10.203 -14.925 1.00 93.38 164 SER A CA 1
ATOM 1335 C C . SER A 1 164 ? -11.441 10.606 -14.071 1.00 93.38 164 SER A C 1
ATOM 1337 O O . SER A 1 164 ? -11.304 11.090 -12.948 1.00 93.38 164 SER A O 1
ATOM 1339 N N . ASP A 1 165 ? -12.640 10.325 -14.575 1.00 94.00 165 ASP A N 1
ATOM 1340 C CA . ASP A 1 165 ? -13.891 10.519 -13.851 1.00 94.00 165 ASP A CA 1
ATOM 1341 C C . ASP A 1 165 ? -14.079 9.531 -12.692 1.00 94.00 165 ASP A C 1
ATOM 1343 O O . ASP A 1 165 ? -15.081 9.626 -11.993 1.00 94.00 165 ASP A O 1
ATOM 1347 N N . ALA A 1 166 ? -13.153 8.601 -12.453 1.00 95.75 166 ALA A N 1
ATOM 1348 C CA . ALA A 1 166 ? -13.196 7.675 -11.326 1.00 95.75 166 ALA A CA 1
ATOM 1349 C C . ALA A 1 166 ? -12.661 8.282 -10.022 1.00 95.75 166 ALA A C 1
ATOM 1351 O O . ALA A 1 166 ? -12.993 7.788 -8.940 1.00 95.75 166 ALA A O 1
ATOM 1352 N N . TYR A 1 167 ? -11.870 9.353 -10.111 1.00 96.50 167 TYR A N 1
ATOM 1353 C CA . TYR A 1 167 ? -11.184 9.955 -8.972 1.00 96.50 167 TYR A CA 1
ATOM 1354 C C . TYR A 1 167 ? -11.637 11.389 -8.727 1.00 96.50 167 TYR A C 1
ATOM 1356 O O . TYR A 1 167 ? -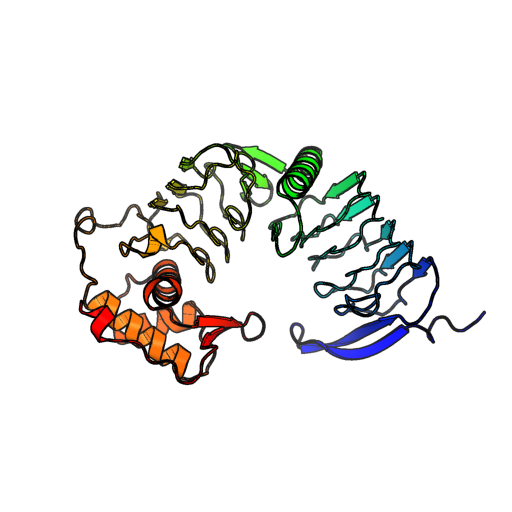12.087 12.087 -9.633 1.00 96.50 167 TYR A O 1
ATOM 1364 N N . GLU A 1 168 ? -11.539 11.829 -7.479 1.00 97.44 168 GLU A N 1
ATOM 1365 C CA . GLU A 1 168 ? -11.836 13.205 -7.086 1.00 97.44 168 GLU A CA 1
ATOM 1366 C C . GLU A 1 168 ? -11.100 13.575 -5.800 1.00 97.44 168 GLU A C 1
ATOM 1368 O O . GLU A 1 168 ? -10.680 12.700 -5.042 1.00 97.44 168 GLU A O 1
ATOM 1373 N N . ILE A 1 169 ? -10.971 14.875 -5.534 1.00 97.56 169 ILE A N 1
ATOM 1374 C CA . ILE A 1 169 ? -10.557 15.365 -4.220 1.00 97.56 169 ILE A CA 1
ATOM 1375 C C . ILE A 1 169 ? -11.796 15.849 -3.476 1.00 97.56 169 ILE A C 1
ATOM 1377 O O . ILE A 1 169 ? -12.480 16.755 -3.947 1.00 97.56 169 ILE A O 1
ATOM 1381 N N . VAL A 1 170 ? -12.052 15.276 -2.301 1.00 97.62 170 VAL A N 1
ATOM 1382 C CA . VAL A 1 170 ? -13.139 15.676 -1.396 1.00 97.62 170 VAL A CA 1
ATOM 1383 C C . VAL A 1 170 ? -12.539 15.869 -0.007 1.00 97.62 170 VAL A C 1
ATOM 1385 O O . VAL A 1 170 ? -11.791 15.013 0.461 1.00 97.62 170 VAL A O 1
ATOM 1388 N N . ASP A 1 171 ? -12.812 17.008 0.630 1.00 95.56 171 ASP A N 1
ATOM 1389 C CA . ASP A 1 171 ? -12.363 17.355 1.991 1.00 95.56 171 ASP A CA 1
ATOM 1390 C C . ASP A 1 171 ? -10.860 17.130 2.259 1.00 95.56 171 ASP A C 1
ATOM 1392 O O . ASP A 1 171 ? -10.447 16.705 3.338 1.00 95.56 171 ASP A O 1
ATOM 1396 N N . GLY A 1 172 ? -10.014 17.394 1.258 1.00 94.00 172 GLY A N 1
ATOM 1397 C CA . GLY A 1 172 ? -8.564 17.219 1.383 1.00 94.00 172 GLY A CA 1
ATOM 1398 C C . GLY A 1 172 ? -8.082 15.771 1.244 1.00 94.00 172 GLY A C 1
ATOM 1399 O O . GLY A 1 172 ? -6.943 15.469 1.613 1.00 94.00 172 GLY A O 1
ATOM 1400 N N . PHE A 1 173 ? -8.906 14.881 0.690 1.00 95.81 173 PHE A N 1
ATOM 1401 C CA . PHE A 1 173 ? -8.557 13.495 0.394 1.00 95.81 173 PHE A CA 1
ATOM 1402 C C . PHE A 1 173 ? -8.749 13.160 -1.078 1.00 95.81 173 PHE A C 1
ATOM 1404 O O . PHE A 1 173 ? -9.781 13.478 -1.661 1.00 95.81 173 PHE A O 1
ATOM 1411 N N . MET A 1 174 ? -7.792 12.428 -1.650 1.00 96.06 174 MET A N 1
ATOM 1412 C CA . MET A 1 174 ? -7.993 11.756 -2.929 1.00 96.06 174 MET A CA 1
ATOM 1413 C C . MET A 1 174 ? -8.895 10.535 -2.729 1.00 96.06 174 MET A C 1
ATOM 1415 O O . MET A 1 174 ? -8.573 9.632 -1.948 1.00 96.06 174 MET A O 1
ATOM 1419 N N . MET A 1 175 ? -10.001 10.498 -3.462 1.00 96.75 175 MET A N 1
ATOM 1420 C CA . MET A 1 175 ? -11.039 9.477 -3.408 1.00 96.75 175 MET A CA 1
ATOM 1421 C C . MET A 1 175 ? -11.081 8.676 -4.707 1.00 96.75 175 MET A C 1
ATOM 1423 O O . MET A 1 175 ? -10.975 9.237 -5.793 1.00 96.75 175 MET A O 1
ATOM 1427 N N . ASN A 1 176 ? -11.315 7.366 -4.600 1.00 96.38 176 ASN A N 1
ATOM 1428 C CA . ASN A 1 176 ? -11.862 6.576 -5.703 1.00 96.38 176 ASN A CA 1
ATOM 1429 C C . ASN A 1 176 ? -13.385 6.487 -5.524 1.00 96.38 176 ASN A C 1
ATOM 1431 O O . ASN A 1 176 ? -13.859 5.896 -4.547 1.00 96.38 176 ASN A O 1
ATOM 1435 N N . LYS A 1 177 ? -14.148 7.045 -6.468 1.00 95.88 177 LYS A N 1
ATOM 1436 C CA . LYS A 1 177 ? -15.619 7.090 -6.434 1.00 95.88 177 LYS A CA 1
ATOM 1437 C C . LYS A 1 177 ? -16.261 5.725 -6.624 1.00 95.88 177 LYS A C 1
ATOM 1439 O O . LYS A 1 177 ? -17.237 5.409 -5.945 1.00 95.88 177 LYS A O 1
ATOM 1444 N N . ILE A 1 178 ? -15.688 4.901 -7.499 1.00 94.19 178 ILE A N 1
ATOM 1445 C CA . ILE A 1 178 ? -16.186 3.555 -7.811 1.00 94.19 178 ILE A CA 1
ATOM 1446 C C . ILE A 1 178 ? -16.154 2.687 -6.550 1.00 94.19 178 ILE A C 1
ATOM 1448 O O . ILE A 1 178 ? -17.121 1.996 -6.228 1.00 94.19 178 ILE A O 1
ATOM 1452 N N . HIS A 1 179 ? -15.059 2.762 -5.793 1.00 93.88 179 HIS A N 1
ATOM 1453 C CA . HIS A 1 179 ? -14.872 1.971 -4.577 1.00 93.88 179 HIS A CA 1
ATOM 1454 C C . HIS A 1 179 ? -15.262 2.700 -3.288 1.00 93.88 179 HIS A C 1
ATOM 1456 O O . HIS A 1 179 ? -15.277 2.082 -2.221 1.00 93.88 179 HIS A O 1
ATOM 1462 N N . ARG A 1 180 ? -15.612 3.991 -3.370 1.00 96.44 180 ARG A N 1
ATOM 1463 C CA . ARG A 1 180 ? -15.884 4.867 -2.218 1.00 96.44 180 ARG A CA 1
ATOM 1464 C C . ARG A 1 180 ? -14.747 4.806 -1.192 1.00 96.44 180 ARG A C 1
ATOM 1466 O O . ARG A 1 180 ? -14.994 4.716 0.012 1.00 96.44 180 ARG A O 1
ATOM 1473 N N . SER A 1 181 ? -13.504 4.786 -1.666 1.00 95.94 181 SER A N 1
ATOM 1474 C CA . SER A 1 181 ? -12.317 4.587 -0.832 1.00 95.94 181 SER A CA 1
ATOM 1475 C C . SER A 1 181 ? -11.441 5.829 -0.790 1.00 95.94 181 SER A C 1
ATOM 1477 O O . SER A 1 181 ? -11.115 6.390 -1.836 1.00 95.94 181 SER A O 1
ATOM 1479 N N . VAL A 1 182 ? -10.992 6.186 0.410 1.00 96.81 182 VAL A N 1
ATOM 1480 C CA . VAL A 1 182 ? -9.961 7.204 0.627 1.00 96.81 182 VAL A CA 1
ATOM 1481 C C . VAL A 1 182 ? -8.616 6.593 0.264 1.00 96.81 182 VAL A C 1
ATOM 1483 O O . VAL A 1 182 ? -8.227 5.595 0.872 1.00 96.81 182 VAL A O 1
ATOM 1486 N N . LEU A 1 183 ? -7.915 7.152 -0.721 1.00 93.31 183 LEU A N 1
ATOM 1487 C CA . LEU A 1 183 ? -6.632 6.625 -1.192 1.00 93.31 183 LEU A CA 1
ATOM 1488 C C . LEU A 1 183 ? -5.454 7.234 -0.440 1.00 93.31 183 LEU A C 1
ATOM 1490 O O . LEU A 1 183 ? -4.580 6.502 0.017 1.00 93.31 183 LEU A O 1
ATOM 1494 N N . TYR A 1 184 ? -5.444 8.558 -0.299 1.00 91.75 184 TYR A N 1
ATOM 1495 C CA . TYR A 1 184 ? -4.436 9.294 0.456 1.00 91.75 184 TYR A CA 1
ATOM 1496 C C . TYR A 1 184 ? -4.918 10.704 0.782 1.00 91.75 184 TYR A C 1
ATOM 1498 O O . TYR A 1 184 ? -5.782 11.271 0.109 1.00 91.75 184 TYR A O 1
ATOM 1506 N N . ARG A 1 185 ? -4.314 11.289 1.811 1.00 90.00 185 ARG A N 1
ATOM 1507 C CA . ARG A 1 185 ? -4.489 12.691 2.177 1.00 90.00 185 ARG A CA 1
ATOM 1508 C C . ARG A 1 185 ? -3.865 13.601 1.112 1.00 90.00 185 ARG A C 1
ATOM 1510 O O . ARG A 1 185 ? -2.649 13.556 0.926 1.00 90.00 185 ARG A O 1
ATOM 1517 N N . SER A 1 186 ? -4.654 14.401 0.398 1.00 89.50 186 SER A N 1
ATOM 1518 C CA . SER A 1 186 ? -4.149 15.360 -0.597 1.00 89.50 186 SER A CA 1
ATOM 1519 C C . SER A 1 186 ? -3.800 16.711 0.029 1.00 89.50 186 SER A C 1
ATOM 1521 O O . SER A 1 186 ? -2.797 17.303 -0.358 1.00 89.50 186 SER A O 1
ATOM 1523 N N . ASP A 1 187 ? -4.576 17.167 1.017 1.00 87.62 187 ASP A N 1
ATOM 1524 C CA . ASP A 1 187 ? -4.277 18.368 1.803 1.00 87.62 187 ASP A CA 1
ATOM 1525 C C . ASP A 1 187 ? -3.513 18.001 3.074 1.00 87.62 187 ASP A C 1
ATOM 1527 O O . ASP A 1 187 ? -4.070 17.437 4.019 1.00 87.62 187 ASP A O 1
ATOM 1531 N N . CYS A 1 188 ? -2.232 18.356 3.109 1.00 85.88 188 CYS A N 1
ATOM 1532 C CA . CYS A 1 188 ? -1.348 18.089 4.232 1.00 85.88 188 CYS A CA 1
ATOM 1533 C C . CYS A 1 188 ? -1.110 19.294 5.157 1.00 85.88 188 CYS A C 1
ATOM 1535 O O . CYS A 1 188 ? -0.170 19.271 5.938 1.00 85.88 188 CYS A O 1
ATOM 1537 N N . THR A 1 189 ? -1.956 20.327 5.103 1.00 86.94 189 THR A N 1
ATOM 1538 C CA . THR A 1 189 ? -1.802 21.560 5.906 1.00 86.94 189 THR A CA 1
ATOM 1539 C C . THR A 1 189 ? -2.588 21.561 7.223 1.00 86.94 189 THR A C 1
ATOM 1541 O O . THR A 1 189 ? -2.366 22.405 8.085 1.00 86.94 189 THR A O 1
ATOM 1544 N N . GLN A 1 190 ? -3.512 20.615 7.402 1.00 89.62 190 GLN A N 1
ATOM 1545 C CA . GLN A 1 190 ? -4.440 20.575 8.538 1.00 89.62 190 GLN A CA 1
ATOM 1546 C C . GLN A 1 190 ? -4.024 19.570 9.627 1.00 89.62 190 GLN A C 1
ATOM 1548 O O . GLN A 1 190 ? -3.881 18.381 9.366 1.00 89.62 190 GLN A O 1
ATOM 1553 N N . ALA A 1 191 ? -3.941 19.979 10.891 1.00 92.06 191 ALA A N 1
ATOM 1554 C CA . ALA A 1 191 ? -3.741 19.036 12.006 1.00 92.06 191 ALA A CA 1
ATOM 1555 C C . ALA A 1 191 ? -5.016 18.245 12.372 1.00 92.06 191 ALA A C 1
ATOM 1557 O O . ALA A 1 191 ? -4.956 17.288 13.146 1.00 92.06 191 ALA A O 1
ATOM 1558 N N . SER A 1 192 ? -6.178 18.646 11.855 1.00 95.25 192 SER A N 1
ATOM 1559 C CA . SER A 1 192 ? -7.469 18.022 12.139 1.00 95.25 192 SER A CA 1
ATOM 1560 C C . SER A 1 192 ? -8.247 17.838 10.849 1.00 95.25 192 SER A C 1
ATOM 1562 O O . SER A 1 192 ? -8.459 18.806 10.125 1.00 95.25 192 SER A O 1
ATOM 1564 N N . MET A 1 193 ? -8.696 16.617 10.569 1.00 96.12 193 MET A N 1
ATOM 1565 C CA . MET A 1 193 ? -9.426 16.313 9.337 1.00 96.12 193 MET A CA 1
ATOM 1566 C C . MET A 1 193 ? -10.631 15.413 9.584 1.00 96.12 193 MET A C 1
ATOM 1568 O O . MET A 1 193 ? -10.651 14.596 10.505 1.00 96.12 193 MET A O 1
ATOM 1572 N N . ARG A 1 194 ? -11.631 15.544 8.716 1.00 97.38 194 ARG A N 1
ATOM 1573 C CA . ARG A 1 194 ? -12.785 14.651 8.643 1.00 97.38 194 ARG A CA 1
ATOM 1574 C C . ARG A 1 194 ? -12.672 13.825 7.368 1.00 97.38 194 ARG A C 1
ATOM 1576 O O . ARG A 1 194 ? -12.463 14.381 6.299 1.00 97.38 194 ARG A O 1
ATOM 1583 N N . ILE A 1 195 ? -12.797 12.509 7.489 1.00 98.12 195 ILE A N 1
ATOM 1584 C CA . ILE A 1 195 ? -12.908 11.623 6.329 1.00 98.12 195 ILE A CA 1
ATOM 1585 C C . ILE A 1 195 ? -14.225 11.932 5.594 1.00 98.12 195 ILE A C 1
ATOM 1587 O O . ILE A 1 195 ? -15.244 12.035 6.279 1.00 98.12 195 ILE A O 1
ATOM 1591 N N . PRO A 1 196 ? -14.237 12.033 4.249 1.00 97.94 196 PRO A N 1
ATOM 1592 C CA . PRO A 1 196 ? -15.434 12.392 3.494 1.00 97.94 196 PRO A CA 1
ATOM 1593 C C . PRO A 1 196 ? -16.646 11.516 3.815 1.00 97.94 196 PRO A C 1
ATOM 1595 O O . PRO A 1 196 ? -16.553 10.280 3.857 1.00 97.94 196 PRO A O 1
ATOM 1598 N N . ASP A 1 197 ? -17.803 12.152 3.990 1.00 96.88 197 ASP A N 1
ATOM 1599 C CA . ASP A 1 197 ? -19.060 11.439 4.187 1.00 96.88 197 ASP A CA 1
ATOM 1600 C C . ASP A 1 197 ? -19.362 10.557 2.968 1.00 96.88 197 ASP A C 1
ATOM 1602 O O . ASP A 1 197 ? -19.161 10.923 1.811 1.00 96.88 197 ASP A O 1
ATOM 1606 N N . GLY A 1 198 ? -19.826 9.335 3.222 1.00 96.12 198 GLY A N 1
ATOM 1607 C CA . GLY A 1 198 ? -20.066 8.361 2.166 1.00 96.12 198 GLY A CA 1
ATOM 1608 C C . GLY A 1 198 ? -18.836 7.536 1.778 1.00 96.12 198 GLY A C 1
ATOM 1609 O O . GLY A 1 198 ? -19.021 6.519 1.101 1.00 96.12 198 GLY A O 1
ATOM 1610 N N . ALA A 1 199 ? -17.629 7.848 2.258 1.00 97.88 199 ALA A N 1
ATOM 1611 C CA . ALA A 1 199 ? -16.512 6.909 2.190 1.00 97.88 199 ALA A CA 1
ATOM 1612 C C . ALA A 1 199 ? -16.873 5.597 2.914 1.00 97.88 199 ALA A C 1
ATOM 1614 O O . ALA A 1 199 ? -17.497 5.616 3.977 1.00 97.88 199 ALA A O 1
ATOM 1615 N N . ARG A 1 200 ? -16.500 4.454 2.328 1.00 97.31 200 ARG A N 1
ATOM 1616 C CA . ARG A 1 200 ? -16.670 3.107 2.901 1.00 97.31 200 ARG A CA 1
ATOM 1617 C C . ARG A 1 200 ? -15.374 2.541 3.468 1.00 97.31 200 ARG A C 1
ATOM 1619 O O . ARG A 1 200 ? -15.429 1.812 4.457 1.00 97.31 200 ARG A O 1
ATOM 1626 N N . THR A 1 201 ? -14.236 2.889 2.875 1.00 97.12 201 THR A N 1
ATOM 1627 C CA . THR A 1 201 ? -12.937 2.310 3.233 1.00 97.12 201 THR A CA 1
ATOM 1628 C C . THR A 1 201 ? -11.863 3.388 3.329 1.00 97.12 201 THR A C 1
ATOM 1630 O O . THR A 1 201 ? -11.727 4.212 2.425 1.00 97.12 201 THR A O 1
ATOM 1633 N N . ILE A 1 202 ? -11.064 3.346 4.396 1.00 96.38 202 ILE A N 1
ATOM 1634 C CA . ILE A 1 202 ? -9.802 4.086 4.508 1.00 96.38 202 ILE A CA 1
ATOM 1635 C C . ILE A 1 202 ? -8.681 3.141 4.085 1.00 96.38 202 ILE A C 1
ATOM 1637 O O . ILE A 1 202 ? -8.465 2.107 4.720 1.00 96.38 202 ILE A O 1
ATOM 1641 N N . SER A 1 203 ? -7.996 3.460 2.988 1.00 94.19 203 SER A N 1
ATOM 1642 C CA . SER A 1 203 ? -6.941 2.602 2.440 1.00 94.19 203 SER A CA 1
ATOM 1643 C C . SER A 1 203 ? -5.704 2.552 3.342 1.00 94.19 203 SER A C 1
ATOM 1645 O O . SER A 1 203 ? -5.507 3.380 4.229 1.00 94.19 203 SER A O 1
ATOM 1647 N N . GLY A 1 204 ? -4.852 1.551 3.126 1.00 88.44 204 GLY A N 1
ATOM 1648 C CA . GLY A 1 204 ? -3.611 1.430 3.886 1.00 88.44 204 GLY A CA 1
ATOM 1649 C C . GLY A 1 204 ? -2.601 2.489 3.457 1.00 88.44 204 GLY A C 1
ATOM 1650 O O . GLY A 1 204 ? -2.371 2.622 2.258 1.00 88.44 204 GLY A O 1
ATOM 1651 N N . GLY A 1 205 ? -1.992 3.189 4.417 1.00 84.19 205 GLY A N 1
ATOM 1652 C CA . GLY A 1 205 ? -1.032 4.271 4.177 1.00 84.19 205 GLY A CA 1
ATOM 1653 C C . GLY A 1 205 ? -1.637 5.657 3.916 1.00 84.19 205 GLY A C 1
ATOM 1654 O O . GLY A 1 205 ? -0.898 6.555 3.527 1.00 84.19 205 GLY A O 1
ATOM 1655 N N . VAL A 1 206 ? -2.947 5.866 4.126 1.00 89.62 206 VAL A N 1
ATOM 1656 C CA . VAL A 1 206 ? -3.613 7.164 3.861 1.00 89.62 206 VAL A CA 1
ATOM 1657 C C . VAL A 1 206 ? -2.955 8.332 4.603 1.00 89.62 206 VAL A C 1
ATOM 1659 O O . VAL A 1 206 ? -2.847 9.423 4.036 1.00 89.62 206 VAL A O 1
ATOM 1662 N N . PHE A 1 207 ? -2.516 8.094 5.841 1.00 87.25 207 PHE A N 1
ATOM 1663 C CA . PHE A 1 207 ? -1.847 9.061 6.712 1.00 87.25 207 PHE A CA 1
ATOM 1664 C C . PHE A 1 207 ? -0.396 8.660 7.021 1.00 87.25 207 PHE A C 1
ATOM 1666 O O . PHE A 1 207 ? 0.075 8.897 8.120 1.00 87.25 207 PHE A O 1
ATOM 1673 N N . TYR A 1 208 ? 0.322 8.004 6.110 1.00 77.38 208 TYR A N 1
ATOM 1674 C CA . TYR A 1 208 ? 1.713 7.608 6.368 1.00 77.38 208 TYR A CA 1
ATOM 1675 C C . TYR A 1 208 ? 2.617 8.830 6.651 1.00 77.38 208 TYR A C 1
ATOM 1677 O O . TYR A 1 208 ? 2.799 9.637 5.746 1.00 77.38 208 TYR A O 1
ATOM 1685 N N . GLU A 1 209 ? 3.183 8.983 7.863 1.00 67.75 209 GLU A N 1
ATOM 1686 C CA . GLU A 1 209 ? 3.948 10.191 8.266 1.00 67.75 209 GLU A CA 1
ATOM 1687 C C . GLU A 1 209 ? 5.431 9.985 8.632 1.00 67.75 209 GLU A C 1
ATOM 1689 O O . GLU A 1 209 ? 5.890 10.484 9.656 1.00 67.75 209 GLU A O 1
ATOM 1694 N N . LEU A 1 210 ? 6.217 9.284 7.803 1.00 59.31 210 LEU A N 1
ATOM 1695 C CA . LEU A 1 210 ? 7.645 9.064 8.107 1.00 59.31 210 LEU A CA 1
ATOM 1696 C C . LEU A 1 210 ? 8.592 10.197 7.681 1.00 59.31 210 LEU A C 1
ATOM 1698 O O . LEU A 1 210 ? 9.562 10.461 8.386 1.00 59.31 210 LEU A O 1
ATOM 1702 N N . VAL A 1 211 ? 8.332 10.878 6.562 1.00 58.56 211 VAL A N 1
ATOM 1703 C CA . VAL A 1 211 ? 9.157 11.997 6.075 1.00 58.56 211 VAL A CA 1
ATOM 1704 C C . VAL A 1 211 ? 8.248 12.964 5.334 1.00 58.56 211 VAL A C 1
ATOM 1706 O O . VAL A 1 211 ? 7.785 12.669 4.234 1.00 58.56 211 VAL A O 1
ATOM 1709 N N . TRP A 1 212 ? 7.978 14.119 5.930 1.00 63.84 212 TRP A N 1
ATOM 1710 C CA . TRP A 1 212 ? 7.230 15.171 5.261 1.00 63.84 212 TRP A CA 1
ATOM 1711 C C . TRP A 1 212 ? 8.049 16.458 5.203 1.00 63.84 212 TRP A C 1
ATOM 1713 O O . TRP A 1 212 ? 8.829 16.711 6.124 1.00 63.84 212 TRP A O 1
ATOM 1723 N N . PRO A 1 213 ? 7.882 17.274 4.149 1.00 63.94 213 PRO A N 1
ATOM 1724 C CA . PRO A 1 213 ? 8.519 18.581 4.109 1.00 63.94 213 PRO A CA 1
ATOM 1725 C C . PRO A 1 213 ? 8.028 19.450 5.274 1.00 63.94 213 PRO A C 1
ATOM 1727 O O . PRO A 1 213 ? 6.930 19.241 5.787 1.00 63.94 213 PRO A O 1
ATOM 1730 N N . GLU A 1 214 ? 8.827 20.438 5.682 1.00 64.50 214 GLU A N 1
ATOM 1731 C CA . GLU A 1 214 ? 8.586 21.259 6.885 1.00 64.50 214 GLU A CA 1
ATOM 1732 C C . GLU A 1 214 ? 7.209 21.949 6.922 1.00 64.50 214 GLU A C 1
ATOM 1734 O O . GLU A 1 214 ? 6.721 22.314 7.987 1.00 64.50 214 GLU A O 1
ATOM 1739 N N . ASN A 1 215 ? 6.560 22.115 5.768 1.00 66.75 215 ASN A N 1
ATOM 1740 C CA . ASN A 1 215 ? 5.242 22.728 5.631 1.00 66.75 215 ASN A CA 1
ATOM 1741 C C . ASN A 1 215 ? 4.055 21.751 5.767 1.00 66.75 215 ASN A C 1
ATOM 1743 O O . ASN A 1 215 ? 2.910 22.173 5.600 1.00 66.75 215 ASN A O 1
ATOM 1747 N N . TYR A 1 216 ? 4.293 20.463 6.026 1.00 78.06 216 TYR A N 1
ATOM 1748 C CA . TYR A 1 216 ? 3.234 19.484 6.267 1.00 78.06 216 TYR A CA 1
ATOM 1749 C C . TYR A 1 216 ? 2.883 19.449 7.753 1.00 78.06 216 TYR A C 1
ATOM 1751 O O . TYR A 1 216 ? 3.721 19.154 8.605 1.00 78.06 216 TYR A O 1
ATOM 1759 N N . GLU A 1 217 ? 1.612 19.682 8.064 1.00 84.56 217 GLU A N 1
ATOM 1760 C CA . GLU A 1 217 ? 1.110 19.575 9.426 1.00 84.56 217 GLU A CA 1
ATOM 1761 C C . GLU A 1 217 ? 0.776 18.113 9.741 1.00 84.56 217 GLU A C 1
ATOM 1763 O O . GLU A 1 217 ? -0.105 17.493 9.122 1.00 84.56 217 GLU A O 1
ATOM 1768 N N . ARG A 1 218 ? 1.475 17.572 10.744 1.00 87.50 218 ARG A N 1
ATOM 1769 C CA . ARG A 1 218 ? 1.241 16.223 11.271 1.00 87.50 218 ARG A CA 1
ATOM 1770 C C . ARG A 1 218 ? -0.184 16.093 11.799 1.00 87.50 218 ARG A C 1
ATOM 1772 O O . ARG A 1 218 ? -0.674 16.962 12.528 1.00 87.50 218 ARG A O 1
ATOM 1779 N N . ILE A 1 219 ? -0.854 14.996 11.460 1.00 91.81 219 ILE A N 1
ATOM 1780 C CA . ILE A 1 219 ? -2.243 14.787 11.859 1.00 91.81 219 ILE A CA 1
ATOM 1781 C C . ILE A 1 219 ? -2.341 14.556 13.374 1.00 91.81 219 ILE A C 1
ATOM 1783 O O . ILE A 1 219 ? -1.658 13.714 13.953 1.00 91.81 219 ILE A O 1
ATOM 1787 N N . ARG A 1 220 ? -3.222 15.311 14.035 1.00 92.31 220 ARG A N 1
ATOM 1788 C CA . ARG A 1 220 ? -3.509 15.205 15.476 1.00 92.31 220 ARG A CA 1
ATOM 1789 C C . ARG A 1 220 ? -4.899 14.662 15.740 1.00 92.31 220 ARG A C 1
ATOM 1791 O O . ARG A 1 220 ? -5.092 13.942 16.716 1.00 92.31 220 ARG A O 1
ATOM 1798 N N . LYS A 1 221 ? -5.875 15.005 14.901 1.00 93.88 221 LYS A N 1
ATOM 1799 C CA . LYS A 1 221 ? -7.266 14.586 15.084 1.00 93.88 221 LYS A CA 1
ATOM 1800 C C . LYS A 1 221 ? -7.882 14.107 13.783 1.00 93.88 221 LYS A C 1
ATOM 1802 O O . LYS A 1 221 ? -7.758 14.776 12.760 1.00 93.88 221 LYS A O 1
ATOM 1807 N N . VAL A 1 222 ? -8.585 12.979 13.839 1.00 96.19 222 VAL A N 1
ATOM 1808 C CA . VAL A 1 222 ? -9.351 12.470 12.697 1.00 96.19 222 VAL A CA 1
ATOM 1809 C C . VAL A 1 222 ? -10.766 12.105 13.113 1.00 96.19 222 VAL A C 1
ATOM 1811 O O . VAL A 1 222 ? -10.972 11.354 14.066 1.00 96.19 222 VAL A O 1
ATOM 1814 N N . VAL A 1 223 ? -11.744 12.622 12.370 1.00 96.94 223 VAL A N 1
ATOM 1815 C CA . VAL A 1 223 ? -13.150 12.225 12.481 1.00 96.94 223 VAL A CA 1
ATOM 1816 C C . VAL A 1 223 ? -13.495 11.291 11.326 1.00 96.94 223 VAL A C 1
ATOM 1818 O O . VAL A 1 223 ? -13.282 11.620 10.161 1.00 96.94 223 VAL A O 1
ATOM 1821 N N . ILE A 1 224 ? -14.015 10.116 11.658 1.00 97.62 224 ILE A N 1
ATOM 1822 C CA . ILE A 1 224 ? -14.377 9.048 10.735 1.00 97.62 224 ILE A CA 1
ATOM 1823 C C . ILE A 1 224 ? -15.907 8.898 10.765 1.00 97.62 224 ILE A C 1
ATOM 1825 O O . ILE A 1 224 ? -16.456 8.524 11.808 1.00 97.62 224 ILE A O 1
ATOM 1829 N N . PRO A 1 225 ? -16.615 9.159 9.653 1.00 97.94 225 PRO A N 1
ATOM 1830 C CA . PRO A 1 225 ? -18.064 9.065 9.617 1.00 97.94 225 PRO A CA 1
ATOM 1831 C C . PRO A 1 225 ? -18.527 7.609 9.678 1.00 97.94 225 PRO A C 1
ATOM 1833 O O . PRO A 1 225 ? -17.826 6.686 9.253 1.00 97.94 225 PRO A O 1
ATOM 1836 N N . SER A 1 226 ? -19.758 7.399 10.146 1.00 96.56 226 SER A N 1
ATOM 1837 C CA . SER A 1 226 ? -20.371 6.066 10.297 1.00 96.56 226 SER A CA 1
ATOM 1838 C C . SER A 1 226 ? -20.519 5.291 8.977 1.00 96.56 226 SER A C 1
ATOM 1840 O O . SER A 1 226 ? -20.707 4.069 8.982 1.00 96.56 226 SER A O 1
ATOM 1842 N N . SER A 1 227 ? -20.405 5.970 7.829 1.00 97.81 227 SER A N 1
ATOM 1843 C CA . SER A 1 227 ? -20.378 5.335 6.508 1.00 97.81 227 SER A CA 1
ATOM 1844 C C . SER A 1 227 ? -19.142 4.461 6.289 1.00 97.81 227 SER A C 1
ATOM 1846 O O . SER A 1 227 ? -19.221 3.499 5.521 1.00 97.81 227 SER A O 1
ATOM 1848 N N . VAL A 1 228 ? -18.028 4.763 6.965 1.00 98.06 228 VAL A N 1
ATOM 1849 C CA . VAL A 1 228 ? -16.794 3.979 6.882 1.00 98.06 228 VAL A CA 1
ATOM 1850 C C . VAL A 1 228 ? -16.993 2.668 7.628 1.00 98.06 228 VAL A C 1
ATOM 1852 O O . VAL A 1 228 ? -17.388 2.656 8.792 1.00 98.06 228 VAL A O 1
ATOM 1855 N N . LYS A 1 229 ? -16.721 1.557 6.943 1.00 95.50 229 LYS A N 1
ATOM 1856 C CA . LYS A 1 229 ? -16.854 0.190 7.467 1.00 95.50 229 LYS A CA 1
ATOM 1857 C C . LYS A 1 229 ? -15.511 -0.505 7.656 1.00 95.50 229 LYS A C 1
ATOM 1859 O O . LYS A 1 229 ? -15.440 -1.507 8.363 1.00 95.50 229 LYS A O 1
ATOM 1864 N N . GLU A 1 230 ? -14.449 0.017 7.047 1.00 94.88 230 GLU A N 1
ATOM 1865 C CA . GLU A 1 230 ? -13.120 -0.581 7.125 1.00 94.88 230 GLU A CA 1
ATOM 1866 C C . GLU A 1 230 ? -12.007 0.472 7.142 1.00 94.88 230 GLU A C 1
ATOM 1868 O O . GLU A 1 230 ? -11.938 1.346 6.276 1.00 94.88 230 GLU A O 1
ATOM 1873 N N . ILE A 1 231 ? -11.094 0.332 8.100 1.00 94.50 231 ILE A N 1
ATOM 1874 C CA . ILE A 1 231 ? -9.762 0.934 8.100 1.00 94.50 231 ILE A CA 1
ATOM 1875 C C . ILE A 1 231 ? -8.790 -0.170 7.707 1.00 94.50 231 ILE A C 1
ATOM 1877 O O . ILE A 1 231 ? -8.700 -1.171 8.410 1.00 94.50 231 ILE A O 1
ATOM 1881 N N . ARG A 1 232 ? -8.068 -0.028 6.596 1.00 92.19 232 ARG A N 1
ATOM 1882 C CA . ARG A 1 232 ? -7.126 -1.062 6.144 1.00 92.19 232 ARG A CA 1
ATOM 1883 C C . ARG A 1 232 ? -5.806 -1.012 6.919 1.00 92.19 232 ARG A C 1
ATOM 1885 O O . ARG A 1 232 ? -5.516 -0.070 7.656 1.00 92.19 232 ARG A O 1
ATOM 1892 N N . ASN A 1 233 ? -4.996 -2.051 6.728 1.00 86.50 233 ASN A N 1
ATOM 1893 C CA . ASN A 1 233 ? -3.683 -2.195 7.354 1.00 86.50 233 ASN A CA 1
ATOM 1894 C C . ASN A 1 233 ? -2.828 -0.940 7.143 1.00 86.50 233 ASN A C 1
ATOM 1896 O O . ASN A 1 233 ? -2.800 -0.406 6.034 1.00 86.50 233 ASN A O 1
ATOM 1900 N N . LEU A 1 234 ? -2.096 -0.511 8.173 1.00 86.69 234 LEU A N 1
ATOM 1901 C CA . LEU A 1 234 ? -1.181 0.639 8.113 1.00 86.69 234 LEU A CA 1
ATOM 1902 C C . LEU A 1 234 ? -1.828 1.992 7.728 1.00 86.69 234 LEU A C 1
ATOM 1904 O O . LEU A 1 234 ? -1.116 2.901 7.311 1.00 86.69 234 LEU A O 1
ATOM 1908 N N . ALA A 1 235 ? -3.154 2.160 7.817 1.00 91.12 235 ALA A N 1
ATOM 1909 C CA . ALA A 1 235 ? -3.832 3.406 7.420 1.00 91.12 235 ALA A CA 1
ATOM 1910 C C . ALA A 1 235 ? -3.277 4.677 8.101 1.00 91.12 235 ALA A C 1
ATOM 1912 O O . ALA A 1 235 ? -3.175 5.712 7.444 1.00 91.12 235 ALA A O 1
ATOM 1913 N N . PHE A 1 236 ? -2.883 4.572 9.372 1.00 91.06 236 PHE A N 1
ATOM 1914 C CA . PHE A 1 236 ? -2.319 5.629 10.221 1.00 91.06 236 PHE A CA 1
ATOM 1915 C C . PHE A 1 236 ? -0.866 5.330 10.627 1.00 91.06 236 PHE A C 1
ATOM 1917 O O . PHE A 1 236 ? -0.441 5.629 11.740 1.00 91.06 236 PHE A O 1
ATOM 1924 N N . HIS A 1 237 ? -0.098 4.670 9.761 1.00 85.38 237 HIS A N 1
ATOM 1925 C CA . HIS A 1 237 ? 1.290 4.328 10.066 1.00 85.38 237 HIS A CA 1
ATOM 1926 C C . HIS A 1 237 ? 2.143 5.579 10.343 1.00 85.38 237 HIS A C 1
ATOM 1928 O O . HIS A 1 237 ? 2.163 6.515 9.546 1.00 85.38 237 HIS A O 1
ATOM 1934 N N . CYS A 1 238 ? 2.866 5.568 11.461 1.00 84.69 238 CYS A N 1
ATOM 1935 C CA . CYS A 1 238 ? 3.755 6.638 11.911 1.00 84.69 238 CYS A CA 1
ATOM 1936 C C . CYS A 1 238 ? 3.084 8.001 12.118 1.00 84.69 238 CYS A C 1
ATOM 1938 O O . CYS A 1 238 ? 3.775 9.012 12.140 1.00 84.69 238 CYS A O 1
ATOM 1940 N N . CYS A 1 239 ? 1.766 8.057 12.350 1.00 88.25 239 CYS A N 1
ATOM 1941 C CA . CYS A 1 239 ? 1.118 9.285 12.824 1.00 88.25 239 CYS A CA 1
ATOM 1942 C C . CYS A 1 239 ? 1.480 9.557 14.298 1.00 88.25 239 CYS A C 1
ATOM 1944 O O . CYS A 1 239 ? 0.648 9.419 15.198 1.00 88.25 239 CYS A O 1
ATOM 1946 N N . GLU A 1 240 ? 2.734 9.906 14.576 1.00 85.94 240 GLU A N 1
ATOM 1947 C CA . GLU A 1 240 ? 3.266 10.059 15.936 1.00 85.94 240 GLU A CA 1
ATOM 1948 C C . GLU A 1 240 ? 2.560 11.161 16.727 1.00 85.94 240 GLU A C 1
ATOM 1950 O O . GLU A 1 240 ? 2.472 11.077 17.948 1.00 85.94 240 GLU A O 1
ATOM 1955 N N . SER A 1 241 ? 2.046 12.188 16.043 1.00 89.00 241 SER A N 1
ATOM 1956 C CA . SER A 1 241 ? 1.325 13.312 16.654 1.00 89.00 241 SER A CA 1
ATOM 1957 C C . SER A 1 241 ? -0.179 13.080 16.800 1.00 89.00 241 SER A C 1
ATOM 1959 O O . SER A 1 241 ? -0.863 13.954 17.338 1.00 89.00 241 SER A O 1
ATOM 1961 N N . LEU A 1 242 ? -0.698 11.924 16.366 1.00 90.56 242 LEU A N 1
ATOM 1962 C CA . LEU A 1 242 ? -2.117 11.598 16.457 1.00 90.56 242 LEU A CA 1
ATOM 1963 C C . LEU A 1 242 ? -2.544 11.519 17.927 1.00 90.56 242 LEU A C 1
ATOM 1965 O O . LEU A 1 242 ? -1.948 10.813 18.733 1.00 90.56 242 LEU A O 1
ATOM 1969 N N . GLN A 1 243 ? -3.581 12.265 18.283 1.00 88.38 243 GLN A N 1
ATOM 1970 C CA . GLN A 1 243 ? -4.100 12.408 19.644 1.00 88.38 243 GLN A CA 1
ATOM 1971 C C . GLN A 1 243 ? -5.523 11.879 19.774 1.00 88.38 243 GLN A C 1
ATOM 1973 O O . GLN A 1 243 ? -5.885 11.370 20.831 1.00 88.38 243 GLN A O 1
ATOM 1978 N N . GLU A 1 244 ? -6.343 12.018 18.735 1.00 87.75 244 GLU A N 1
ATOM 1979 C CA . GLU A 1 244 ? -7.760 11.671 18.791 1.00 87.75 244 GLU A CA 1
ATOM 1980 C C . GLU A 1 244 ? -8.223 11.062 17.469 1.00 87.75 244 GLU A C 1
ATOM 1982 O O . GLU A 1 244 ? -7.991 11.619 16.395 1.00 87.75 244 GLU A O 1
ATOM 1987 N N . VAL A 1 245 ? -8.930 9.937 17.560 1.00 92.38 245 VAL A N 1
ATOM 1988 C CA . VAL A 1 245 ? -9.663 9.349 16.439 1.00 92.38 245 VAL A CA 1
ATOM 1989 C C . VAL A 1 245 ? -11.090 9.133 16.902 1.00 92.38 245 VAL A C 1
ATOM 1991 O O . VAL A 1 245 ? -11.325 8.368 17.836 1.00 92.38 245 VAL A O 1
ATOM 1994 N N . ARG A 1 246 ? -12.038 9.815 16.266 1.00 92.62 246 ARG A N 1
ATOM 1995 C CA . ARG A 1 246 ? -13.464 9.706 16.571 1.00 92.62 246 ARG A CA 1
ATOM 1996 C C . ARG A 1 246 ? -14.167 8.975 15.446 1.00 92.62 246 ARG A C 1
ATOM 1998 O O . ARG A 1 246 ? -14.101 9.421 14.309 1.00 92.62 246 ARG A O 1
ATOM 2005 N N . TYR A 1 247 ? -14.856 7.889 15.763 1.00 94.25 247 TYR A N 1
ATOM 2006 C CA . TYR A 1 247 ? -15.743 7.190 14.847 1.00 94.25 247 TYR A CA 1
ATOM 2007 C C . TYR A 1 247 ? -17.198 7.476 15.211 1.00 94.25 247 TYR A C 1
ATOM 2009 O O . TYR A 1 247 ? -17.617 7.292 16.349 1.00 94.25 247 TYR A O 1
ATOM 2017 N N . GLU A 1 248 ? -17.987 7.935 14.246 1.00 95.50 248 GLU A N 1
ATOM 2018 C CA . GLU A 1 248 ? -19.382 8.328 14.494 1.00 95.50 248 GLU A CA 1
ATOM 2019 C C . GLU A 1 248 ? -20.361 7.144 14.522 1.00 95.50 248 GLU A C 1
ATOM 2021 O O . GLU A 1 248 ? -21.531 7.310 14.873 1.00 95.50 248 GLU A O 1
ATOM 2026 N N . GLY A 1 249 ? -19.904 5.952 14.129 1.00 90.50 249 GLY A N 1
ATOM 2027 C CA . GLY A 1 249 ? -20.657 4.707 14.262 1.00 90.50 249 GLY A CA 1
ATOM 2028 C C . GLY A 1 249 ? -20.383 3.992 15.585 1.00 90.50 249 GLY A C 1
ATOM 2029 O O . GLY A 1 249 ? -19.612 4.455 16.430 1.00 90.50 249 GLY A O 1
ATOM 2030 N N . ASN A 1 250 ? -21.012 2.831 15.753 1.00 88.00 250 ASN A N 1
ATOM 2031 C CA . ASN A 1 250 ? -20.738 1.955 16.890 1.00 88.00 250 ASN A CA 1
ATOM 2032 C C . ASN A 1 250 ? -19.486 1.110 16.634 1.00 88.00 250 ASN A C 1
ATOM 2034 O O . ASN A 1 250 ? -19.235 0.686 15.505 1.00 88.00 250 ASN A O 1
ATOM 2038 N N . SER A 1 251 ? -18.741 0.794 17.689 1.00 82.88 251 SER A N 1
ATOM 2039 C CA . SER A 1 251 ? -17.477 0.049 17.628 1.00 82.88 251 SER A CA 1
ATOM 2040 C C . SER A 1 251 ? -17.553 -1.268 16.835 1.00 82.88 251 SER A C 1
ATOM 2042 O O . SER A 1 251 ? -16.623 -1.609 16.104 1.00 82.88 251 SER A O 1
ATOM 2044 N N . ALA A 1 252 ? -18.678 -1.987 16.910 1.00 82.81 252 ALA A N 1
ATOM 2045 C CA . ALA A 1 252 ? -18.895 -3.259 16.212 1.00 82.81 252 ALA A CA 1
ATOM 2046 C C . ALA A 1 252 ? -19.009 -3.136 14.677 1.00 82.81 252 ALA A C 1
ATOM 2048 O O . ALA A 1 252 ? -18.880 -4.134 13.968 1.00 82.81 252 ALA A O 1
ATOM 2049 N N . GLU A 1 253 ? -19.260 -1.935 14.151 1.00 88.50 253 GLU A N 1
ATOM 2050 C CA . GLU A 1 253 ? -19.452 -1.694 12.715 1.00 88.50 253 GLU A CA 1
ATOM 2051 C C . GLU A 1 253 ? -18.143 -1.441 11.963 1.00 88.50 253 GLU A C 1
ATOM 2053 O O . GLU A 1 253 ? -18.113 -1.527 10.731 1.00 88.50 253 GLU A O 1
ATOM 2058 N N . LEU A 1 254 ? -17.071 -1.121 12.692 1.00 88.81 254 LEU A N 1
ATOM 2059 C CA . LEU A 1 254 ? -15.797 -0.716 12.120 1.00 88.81 254 LEU A CA 1
ATOM 2060 C C . LEU A 1 254 ? -14.791 -1.863 12.157 1.00 88.81 254 LEU A C 1
ATOM 2062 O O . LEU A 1 254 ? -14.291 -2.261 13.211 1.00 88.81 254 LEU A O 1
ATOM 2066 N N . LYS A 1 255 ? -14.434 -2.364 10.977 1.00 90.31 255 LYS A N 1
ATOM 2067 C CA . LYS A 1 255 ? -13.303 -3.281 10.831 1.00 90.31 255 LYS A CA 1
ATOM 2068 C C . LYS A 1 255 ? -12.007 -2.485 10.808 1.00 90.31 255 LYS A C 1
ATOM 2070 O O . LYS A 1 255 ? -11.903 -1.485 10.103 1.00 90.31 255 LYS A O 1
ATOM 2075 N N . CYS A 1 256 ? -11.017 -2.948 11.558 1.00 85.88 256 CYS A N 1
ATOM 2076 C CA . CYS A 1 256 ? -9.697 -2.338 11.606 1.00 85.88 256 CYS A CA 1
ATOM 2077 C C . CYS A 1 256 ? -8.654 -3.367 11.180 1.00 85.88 256 CYS A C 1
ATOM 2079 O O . CYS A 1 256 ? -8.657 -4.497 11.669 1.00 85.88 256 CYS A O 1
ATOM 2081 N N . GLY A 1 257 ? -7.820 -2.980 10.223 1.00 83.25 257 GLY A N 1
ATOM 2082 C CA . GLY A 1 257 ? -6.788 -3.810 9.637 1.00 83.25 257 GLY A CA 1
ATOM 2083 C C . GLY A 1 257 ? -5.554 -3.923 10.522 1.00 83.25 257 GLY A C 1
ATOM 2084 O O . GLY A 1 257 ? -5.313 -3.124 11.431 1.00 83.25 257 GLY A O 1
ATOM 2085 N N . GLU A 1 258 ? -4.737 -4.917 10.199 1.00 80.31 258 GLU A N 1
ATOM 2086 C CA . GLU A 1 258 ? -3.506 -5.235 10.909 1.00 80.31 258 GLU A CA 1
ATOM 2087 C C . GLU A 1 258 ? -2.580 -4.016 10.958 1.00 80.31 258 GLU A C 1
ATOM 2089 O O . GLU A 1 258 ? -2.283 -3.381 9.940 1.00 80.31 258 GLU A O 1
ATOM 2094 N N . MET A 1 259 ? -2.124 -3.680 12.165 1.00 81.88 259 MET A N 1
ATOM 2095 C CA . MET A 1 259 ? -1.237 -2.541 12.410 1.00 81.88 259 MET A CA 1
ATOM 2096 C C . MET A 1 259 ? -1.755 -1.198 11.852 1.00 81.88 259 MET A C 1
ATOM 2098 O O . MET A 1 259 ? -0.957 -0.332 11.498 1.00 81.88 259 MET A O 1
ATOM 2102 N N . ALA A 1 260 ? -3.076 -0.991 11.765 1.00 86.38 260 ALA A N 1
ATOM 2103 C CA . ALA A 1 260 ? -3.656 0.259 11.259 1.00 86.38 260 ALA A CA 1
ATOM 2104 C C . ALA A 1 260 ? -3.103 1.521 11.946 1.00 86.38 260 ALA A C 1
ATOM 2106 O O . ALA A 1 260 ? -2.950 2.533 11.277 1.00 86.38 260 ALA A O 1
ATOM 2107 N N . PHE A 1 261 ? -2.746 1.434 13.232 1.00 86.38 261 PHE A N 1
ATOM 2108 C CA . PHE A 1 261 ? -2.162 2.512 14.045 1.00 86.38 261 PHE A CA 1
ATOM 2109 C C . PHE A 1 261 ? -0.714 2.203 14.463 1.00 86.38 261 PHE A C 1
ATOM 2111 O O . PHE A 1 261 ? -0.327 2.386 15.622 1.00 86.38 261 PHE A O 1
ATOM 2118 N N . PHE A 1 262 ? 0.077 1.628 13.553 1.00 83.25 262 PHE A N 1
ATOM 2119 C CA . PHE A 1 262 ? 1.501 1.393 13.791 1.00 83.25 262 PHE A CA 1
ATOM 2120 C C . PHE A 1 262 ? 2.228 2.716 14.073 1.00 83.25 262 PHE A C 1
ATOM 2122 O O . PHE A 1 262 ? 2.040 3.666 13.324 1.00 83.25 262 PHE A O 1
ATOM 2129 N N . ALA A 1 263 ? 3.069 2.769 15.106 1.00 82.44 263 ALA A N 1
ATOM 2130 C CA . ALA A 1 263 ? 3.866 3.933 15.498 1.00 82.44 263 ALA A CA 1
ATOM 2131 C C . ALA A 1 263 ? 3.064 5.239 15.719 1.00 82.44 263 ALA A C 1
ATOM 2133 O O . ALA A 1 263 ? 3.569 6.337 15.497 1.00 82.44 263 ALA A O 1
ATOM 2134 N N . CYS A 1 264 ? 1.820 5.152 16.208 1.00 84.44 264 CYS A N 1
ATOM 2135 C CA . CYS A 1 264 ? 1.055 6.318 16.681 1.00 84.44 264 CYS A CA 1
ATOM 2136 C C . CYS A 1 264 ? 1.352 6.606 18.163 1.00 84.44 264 CYS A C 1
ATOM 2138 O O . CYS A 1 264 ? 0.477 6.493 19.024 1.00 84.44 264 CYS A O 1
ATOM 2140 N N . SER A 1 265 ? 2.605 6.918 18.487 1.00 80.06 265 SER A N 1
ATOM 2141 C CA . SER A 1 265 ? 3.116 6.937 19.867 1.00 80.06 265 SER A CA 1
ATOM 2142 C C . SER A 1 265 ? 2.311 7.821 20.839 1.00 80.06 265 SER A C 1
ATOM 2144 O O . SER A 1 265 ? 1.984 7.365 21.939 1.00 80.06 265 SER A O 1
ATOM 2146 N N . VAL A 1 266 ? 1.920 9.045 20.452 1.00 79.56 266 VAL A N 1
ATOM 2147 C CA . VAL A 1 266 ? 1.092 9.931 21.300 1.00 79.56 266 VAL A CA 1
ATOM 2148 C C . VAL A 1 266 ? -0.310 9.364 21.515 1.00 79.56 266 VAL A C 1
ATOM 2150 O O . VAL A 1 266 ? -0.839 9.444 22.629 1.00 79.56 266 VAL A O 1
ATOM 2153 N N . PHE A 1 267 ? -0.908 8.763 20.487 1.00 79.25 267 PHE A N 1
ATOM 2154 C CA . PHE A 1 267 ? -2.232 8.150 20.579 1.00 79.25 267 PHE A CA 1
ATOM 2155 C C . PHE A 1 267 ? -2.217 7.030 21.625 1.00 79.25 267 PHE A C 1
ATOM 2157 O O . PHE A 1 267 ? -3.067 6.997 22.516 1.00 79.25 267 PHE A O 1
ATOM 2164 N N . HIS A 1 268 ? -1.177 6.193 21.598 1.00 68.38 268 HIS A N 1
ATOM 2165 C CA . HIS A 1 268 ? -1.037 5.043 22.494 1.00 68.38 268 HIS A CA 1
ATOM 2166 C C . HIS A 1 268 ? -0.602 5.400 23.918 1.00 68.38 268 HIS A C 1
ATOM 2168 O O . HIS A 1 268 ? -0.993 4.694 24.850 1.00 68.38 268 HIS A O 1
ATOM 2174 N N . ARG A 1 269 ? 0.174 6.481 24.112 1.00 63.12 269 ARG A N 1
ATOM 2175 C CA . ARG A 1 269 ? 0.748 6.876 25.417 1.00 63.12 269 ARG A CA 1
ATOM 2176 C C . ARG A 1 269 ? -0.290 6.966 26.532 1.00 63.12 269 ARG A C 1
ATOM 2178 O O . ARG A 1 269 ? -0.032 6.510 27.640 1.00 63.12 269 ARG A O 1
ATOM 2185 N N . ASP A 1 270 ? -1.457 7.512 26.216 1.00 53.81 270 ASP A N 1
ATOM 2186 C CA . ASP A 1 270 ? -2.503 7.787 27.204 1.00 53.81 270 ASP A CA 1
ATOM 2187 C C . ASP A 1 270 ? -3.572 6.670 27.218 1.00 53.81 270 ASP A C 1
ATOM 2189 O O . ASP A 1 270 ? -4.670 6.850 27.733 1.00 53.81 270 ASP A O 1
ATOM 2193 N N . GLY A 1 271 ? -3.280 5.510 26.609 1.00 53.19 271 GLY A N 1
ATOM 2194 C CA . GLY A 1 271 ? -4.194 4.367 26.544 1.00 53.19 271 GLY A CA 1
ATOM 2195 C C . GLY A 1 271 ? -5.454 4.597 25.706 1.00 53.19 271 GLY A C 1
ATOM 2196 O O . GLY A 1 271 ? -6.390 3.809 25.828 1.00 53.19 271 GLY A O 1
ATOM 2197 N N . ARG A 1 272 ? -5.468 5.642 24.866 1.00 61.91 272 ARG A N 1
ATOM 2198 C CA . ARG A 1 272 ? -6.650 6.108 24.134 1.00 61.91 272 ARG A CA 1
ATOM 2199 C C . ARG A 1 272 ? -7.203 5.061 23.171 1.00 61.91 272 ARG A C 1
ATOM 2201 O O . ARG A 1 272 ? -6.497 4.210 22.620 1.00 61.91 272 ARG A O 1
ATOM 2208 N N . GLU A 1 273 ? -8.512 5.139 22.976 1.00 67.56 273 GLU A N 1
ATOM 2209 C CA . GLU A 1 273 ? -9.262 4.302 22.049 1.00 67.56 273 GLU A CA 1
ATOM 2210 C C . GLU A 1 273 ? -9.774 5.138 20.876 1.00 67.56 273 GLU A C 1
ATOM 2212 O O . GLU A 1 273 ? -9.812 6.368 20.947 1.00 67.56 273 GLU A O 1
ATOM 2217 N N . ILE A 1 274 ? -10.188 4.472 19.792 1.00 82.31 274 ILE A N 1
ATOM 2218 C CA . ILE A 1 274 ? -11.077 5.134 18.835 1.00 82.31 274 ILE A CA 1
ATOM 2219 C C . ILE A 1 274 ? -12.361 5.446 19.601 1.00 82.31 274 ILE A C 1
ATOM 2221 O O . ILE A 1 274 ? -13.035 4.527 20.067 1.00 82.31 274 ILE A O 1
ATOM 2225 N N . ILE A 1 275 ? -12.680 6.729 19.735 1.00 84.69 275 ILE A N 1
ATOM 2226 C CA . ILE A 1 275 ? -13.889 7.185 20.414 1.00 84.69 275 ILE A CA 1
ATOM 2227 C C . ILE A 1 275 ? -15.053 6.888 19.479 1.00 84.69 275 ILE A C 1
ATOM 2229 O O . ILE A 1 275 ? -15.251 7.595 18.493 1.00 84.69 275 ILE A O 1
ATOM 2233 N N . CYS A 1 276 ? -15.774 5.814 19.764 1.00 86.38 276 CYS A N 1
ATOM 2234 C CA . CYS A 1 276 ? -16.959 5.407 19.029 1.00 86.38 276 CYS A CA 1
ATOM 2235 C C . CYS A 1 276 ? -18.201 6.026 19.677 1.00 86.38 276 CYS A C 1
ATOM 2237 O O . CYS A 1 276 ? -18.160 6.514 20.808 1.00 86.38 276 CYS A O 1
ATOM 2239 N N . LYS A 1 277 ? -19.336 5.983 18.980 1.00 84.19 277 LYS A N 1
ATOM 2240 C CA . LYS A 1 277 ? -20.609 6.483 19.518 1.00 84.19 277 LYS A CA 1
ATOM 2241 C C . LYS A 1 277 ? -21.037 5.774 20.812 1.00 84.19 277 LYS A C 1
ATOM 2243 O O . LYS A 1 277 ? -21.690 6.376 21.656 1.00 84.19 277 LYS A O 1
ATOM 2248 N N . ASP A 1 278 ? -20.678 4.504 20.950 1.00 81.00 278 ASP A N 1
ATOM 2249 C CA . ASP A 1 278 ? -20.969 3.626 22.084 1.00 81.00 278 ASP A CA 1
ATOM 2250 C C . ASP A 1 278 ? -19.876 3.636 23.170 1.00 81.00 278 ASP A C 1
ATOM 2252 O O . ASP A 1 278 ? -19.958 2.865 24.128 1.00 81.00 278 ASP A O 1
ATOM 2256 N N . THR A 1 279 ? -18.861 4.502 23.056 1.00 72.81 279 THR A N 1
ATOM 2257 C CA . THR A 1 279 ? -17.836 4.671 24.094 1.00 72.81 279 THR A CA 1
ATOM 2258 C C . THR A 1 279 ? -18.432 5.402 25.313 1.00 72.81 279 THR A C 1
ATOM 2260 O O . THR A 1 279 ? -18.919 6.522 25.157 1.00 72.81 279 THR A O 1
ATOM 2263 N N . PRO A 1 280 ? -18.401 4.820 26.531 1.00 62.56 280 PRO A N 1
ATOM 2264 C CA . PRO A 1 280 ? -18.931 5.462 27.735 1.00 62.56 280 PRO A CA 1
ATOM 2265 C C . PRO A 1 280 ? -18.210 6.779 28.060 1.00 62.56 280 PRO A C 1
ATOM 2267 O O . PRO A 1 280 ? -16.981 6.834 28.063 1.00 62.56 280 PRO A O 1
ATOM 2270 N N . GLU A 1 281 ? -18.963 7.827 28.410 1.00 56.00 281 GLU A N 1
ATOM 2271 C CA . GLU A 1 281 ? -18.439 9.184 28.667 1.00 56.00 281 GLU A CA 1
ATOM 2272 C C . GLU A 1 281 ? -17.404 9.257 29.815 1.00 56.00 281 GLU A C 1
ATOM 2274 O O . GLU A 1 281 ? -16.602 10.190 29.887 1.00 56.00 281 GLU A O 1
ATOM 2279 N N . THR A 1 282 ? -17.374 8.255 30.699 1.00 48.25 282 THR A N 1
ATOM 2280 C CA . THR A 1 282 ? -16.593 8.246 31.946 1.00 48.25 282 THR A CA 1
ATOM 2281 C C . THR A 1 282 ? -15.167 7.692 31.837 1.00 48.25 282 THR A C 1
ATOM 2283 O O . THR A 1 282 ? -14.410 7.822 32.793 1.00 48.25 282 THR A O 1
ATOM 2286 N N . GLU A 1 283 ? -14.751 7.095 30.714 1.00 50.03 283 GLU A N 1
ATOM 2287 C CA . GLU A 1 283 ? -13.378 6.556 30.559 1.00 50.03 283 GLU A CA 1
ATOM 2288 C C . GLU A 1 283 ? -12.344 7.600 30.093 1.00 50.03 283 GLU A C 1
ATOM 2290 O O . GLU A 1 283 ? -11.193 7.277 29.812 1.00 50.03 283 GLU A O 1
ATOM 2295 N N . THR A 1 284 ? -12.723 8.879 30.052 1.00 44.62 284 THR A N 1
ATOM 2296 C CA . THR A 1 284 ? -11.827 9.987 29.680 1.00 44.62 284 THR A CA 1
ATOM 2297 C C . THR A 1 284 ? -10.833 10.379 30.781 1.00 44.62 284 THR A C 1
ATOM 2299 O O . THR A 1 284 ? -9.885 11.108 30.503 1.00 44.62 284 THR A O 1
ATOM 2302 N N . ASN A 1 285 ? -10.989 9.851 32.001 1.00 41.72 285 ASN A N 1
ATOM 2303 C CA . ASN A 1 285 ? -10.083 10.075 33.127 1.00 41.72 285 ASN A CA 1
ATOM 2304 C C . ASN A 1 285 ? -9.755 8.756 33.837 1.00 41.72 285 ASN A C 1
ATOM 2306 O O . ASN A 1 285 ? -10.404 8.402 34.815 1.00 41.72 285 ASN A O 1
ATOM 2310 N N . ASN A 1 286 ? -8.721 8.041 33.396 1.00 43.03 286 ASN A N 1
ATOM 2311 C CA . ASN A 1 286 ? -7.916 7.262 34.336 1.00 43.03 286 ASN A CA 1
ATOM 2312 C C . ASN A 1 286 ? -6.513 7.023 33.784 1.00 43.03 286 ASN A C 1
ATOM 2314 O O . ASN A 1 286 ? -6.302 6.266 32.843 1.00 43.03 286 ASN A O 1
ATOM 2318 N N . SER A 1 287 ? -5.532 7.646 34.433 1.00 48.12 287 SER A N 1
ATOM 2319 C CA . SER A 1 287 ? -4.098 7.507 34.171 1.00 48.12 287 SER A CA 1
ATOM 2320 C C . SER A 1 287 ? -3.526 6.145 34.607 1.00 48.12 287 SER A C 1
ATOM 2322 O O . SER A 1 287 ? -2.337 6.049 34.895 1.00 48.12 287 SER A O 1
ATOM 2324 N N . ARG A 1 288 ? -4.361 5.103 34.723 1.00 55.84 288 ARG A N 1
ATOM 2325 C CA . ARG A 1 288 ? -3.990 3.746 35.150 1.00 55.84 288 ARG A CA 1
ATOM 2326 C C . ARG A 1 288 ? -4.617 2.732 34.204 1.00 55.84 288 ARG A C 1
ATOM 2328 O O . ARG A 1 288 ? -5.816 2.805 33.936 1.00 55.84 288 ARG A O 1
ATOM 2335 N N . MET A 1 289 ? -3.823 1.783 33.705 1.00 61.75 289 MET A N 1
ATOM 2336 C CA . MET A 1 289 ? -4.372 0.682 32.914 1.00 61.75 289 MET A CA 1
ATOM 2337 C C . MET A 1 289 ? -5.363 -0.121 33.751 1.00 61.75 289 MET A C 1
ATOM 2339 O O . MET A 1 289 ? -5.088 -0.485 34.891 1.00 61.75 289 MET A O 1
ATOM 2343 N N . THR A 1 290 ? -6.523 -0.417 33.173 1.00 67.94 290 THR A N 1
ATOM 2344 C CA . THR A 1 290 ? -7.503 -1.285 33.822 1.00 67.94 290 THR A CA 1
ATOM 2345 C C . THR A 1 290 ? -6.960 -2.714 33.898 1.00 67.94 290 THR A C 1
ATOM 2347 O O . THR A 1 290 ? -6.294 -3.173 32.966 1.00 67.94 290 THR A O 1
ATOM 2350 N N . ASN A 1 291 ? -7.287 -3.455 34.964 1.00 72.12 291 ASN A N 1
ATOM 2351 C CA . ASN A 1 291 ? -6.939 -4.883 35.081 1.00 72.12 291 ASN A CA 1
ATOM 2352 C C . ASN A 1 291 ? -7.382 -5.675 33.842 1.00 72.12 291 ASN A C 1
ATOM 2354 O O . ASN A 1 291 ? -6.644 -6.513 33.337 1.00 72.12 291 ASN A O 1
ATOM 2358 N N . PHE A 1 292 ? -8.535 -5.314 33.274 1.00 77.38 292 PHE A N 1
ATOM 2359 C CA . PHE A 1 292 ? -9.046 -5.896 32.038 1.00 77.38 292 PHE A CA 1
ATOM 2360 C C . PHE A 1 292 ? -8.109 -5.690 30.832 1.00 77.38 292 PHE A C 1
ATOM 2362 O O . PHE A 1 292 ? -7.922 -6.598 30.021 1.00 77.38 292 PHE A O 1
ATOM 2369 N N . LYS A 1 293 ? -7.486 -4.508 30.697 1.00 82.25 293 LYS A N 1
ATOM 2370 C CA . LYS A 1 293 ? -6.462 -4.271 29.671 1.00 82.25 293 LYS A CA 1
ATOM 2371 C C . LYS A 1 293 ? -5.205 -5.086 29.965 1.00 82.25 293 LYS A C 1
ATOM 2373 O O . LYS A 1 293 ? -4.707 -5.741 29.058 1.00 82.25 293 LYS A O 1
ATOM 2378 N N . ILE A 1 294 ? -4.731 -5.105 31.212 1.00 83.12 294 ILE A N 1
ATOM 2379 C CA . ILE A 1 294 ? -3.542 -5.876 31.618 1.00 83.12 294 ILE A CA 1
ATOM 2380 C C . ILE A 1 294 ? -3.705 -7.359 31.265 1.00 83.12 294 ILE A C 1
ATOM 2382 O O . ILE A 1 294 ? -2.841 -7.936 30.603 1.00 83.12 294 ILE A O 1
ATOM 2386 N N . GLU A 1 295 ? -4.831 -7.966 31.637 1.00 86.00 295 GLU A N 1
ATOM 2387 C CA . GLU A 1 295 ? -5.134 -9.368 31.338 1.00 86.00 295 GLU A CA 1
ATOM 2388 C C . GLU A 1 295 ? -5.115 -9.647 29.831 1.00 86.00 295 GLU A C 1
ATOM 2390 O O . GLU A 1 295 ? -4.552 -10.649 29.380 1.00 86.00 295 GLU A O 1
ATOM 2395 N N . ARG A 1 296 ? -5.653 -8.722 29.031 1.00 90.88 296 ARG A N 1
ATOM 2396 C CA . ARG A 1 296 ? -5.636 -8.805 27.570 1.00 90.88 296 ARG A CA 1
ATOM 2397 C C . ARG A 1 296 ? -4.217 -8.761 27.003 1.00 90.88 296 ARG A C 1
ATOM 2399 O O . ARG A 1 296 ? -3.873 -9.613 26.185 1.00 90.88 296 ARG A O 1
ATOM 2406 N N . LEU A 1 297 ? -3.368 -7.850 27.487 1.00 91.12 297 LEU A N 1
ATOM 2407 C CA . LEU A 1 297 ? -1.956 -7.769 27.083 1.00 91.12 297 LEU A CA 1
ATOM 2408 C C . LEU A 1 297 ? -1.193 -9.057 27.423 1.00 91.12 297 LEU A C 1
ATOM 2410 O O . LEU A 1 297 ? -0.405 -9.548 26.614 1.00 91.12 297 LEU A O 1
ATOM 2414 N N . VAL A 1 298 ? -1.466 -9.654 28.588 1.00 90.88 298 VAL A N 1
ATOM 2415 C CA . VAL A 1 298 ? -0.865 -10.933 28.998 1.00 90.88 298 VAL A CA 1
ATOM 2416 C C . VAL A 1 298 ? -1.308 -12.080 28.085 1.00 90.88 298 VAL A C 1
ATOM 2418 O O . VAL A 1 298 ? -0.486 -12.925 27.720 1.00 90.88 298 VAL A O 1
ATOM 2421 N N . ILE A 1 299 ? -2.585 -12.130 27.692 1.00 92.88 299 ILE A N 1
ATOM 2422 C CA . ILE A 1 299 ? -3.086 -13.140 26.748 1.00 92.88 299 ILE A CA 1
ATOM 2423 C C . ILE A 1 299 ? -2.398 -12.981 25.392 1.00 92.88 299 ILE A C 1
ATOM 2425 O O . ILE A 1 299 ? -1.887 -13.971 24.862 1.00 92.88 299 ILE A O 1
ATOM 2429 N N . ILE A 1 300 ? -2.337 -11.755 24.866 1.00 94.44 300 ILE A N 1
ATOM 2430 C CA . ILE A 1 300 ? -1.685 -11.450 23.587 1.00 94.44 300 ILE A CA 1
ATOM 2431 C C . ILE A 1 300 ? -0.213 -11.873 23.624 1.00 94.44 300 ILE A C 1
ATOM 2433 O O . ILE A 1 300 ? 0.223 -12.636 22.761 1.00 94.44 300 ILE A O 1
ATOM 2437 N N . HIS A 1 301 ? 0.530 -11.481 24.666 1.00 94.81 301 HIS A N 1
ATOM 2438 C CA . HIS A 1 301 ? 1.929 -11.878 24.852 1.00 94.81 301 HIS A CA 1
ATOM 2439 C C . HIS A 1 301 ? 2.116 -13.397 24.797 1.00 94.81 301 HIS A C 1
ATOM 2441 O O . HIS A 1 301 ? 2.979 -13.890 24.070 1.00 94.81 301 HIS A O 1
ATOM 2447 N N . LYS A 1 302 ? 1.288 -14.155 25.529 1.00 93.25 302 LYS A N 1
ATOM 2448 C CA . LYS A 1 302 ? 1.367 -15.623 25.559 1.00 93.25 302 LYS A CA 1
ATOM 2449 C C . LYS A 1 302 ? 1.086 -16.251 24.194 1.00 93.25 302 LYS A C 1
ATOM 2451 O O . LYS A 1 302 ? 1.747 -17.223 23.842 1.00 93.25 302 LYS A O 1
ATOM 2456 N N . GLN A 1 303 ? 0.119 -15.724 23.440 1.00 95.50 303 GLN A N 1
ATOM 2457 C CA . GLN A 1 303 ? -0.201 -16.239 22.104 1.00 95.50 303 GLN A CA 1
ATOM 2458 C C . GLN A 1 303 ? 0.946 -16.001 21.115 1.00 95.50 303 GLN A C 1
ATOM 2460 O O . GLN A 1 303 ? 1.327 -16.924 20.400 1.00 95.50 303 GLN A O 1
ATOM 2465 N N . ILE A 1 304 ? 1.536 -14.803 21.108 1.00 94.69 304 ILE A N 1
ATOM 2466 C CA . ILE A 1 304 ? 2.662 -14.478 20.218 1.00 94.69 304 ILE A CA 1
ATOM 2467 C C . ILE A 1 304 ? 3.898 -15.305 20.595 1.00 94.69 304 ILE A C 1
ATOM 2469 O O . ILE A 1 304 ? 4.525 -15.920 19.734 1.00 94.69 304 ILE A O 1
ATOM 2473 N N . LYS A 1 305 ? 4.213 -15.394 21.895 1.00 92.81 305 LYS A N 1
ATOM 2474 C CA . LYS A 1 305 ? 5.382 -16.129 22.405 1.00 92.81 305 LYS A CA 1
ATOM 2475 C C . LYS A 1 305 ? 5.330 -17.636 22.136 1.00 92.81 305 LYS A C 1
ATOM 2477 O O . LYS A 1 305 ? 6.374 -18.276 22.095 1.00 92.81 305 LYS A O 1
ATOM 2482 N N . ALA A 1 306 ? 4.144 -18.203 21.917 1.00 92.12 306 ALA A N 1
ATOM 2483 C CA . ALA A 1 306 ? 3.993 -19.608 21.545 1.00 92.12 306 ALA A CA 1
ATOM 2484 C C . ALA A 1 306 ? 4.537 -19.936 20.135 1.00 92.12 306 ALA A C 1
ATOM 2486 O O . ALA A 1 306 ? 4.624 -21.111 19.789 1.00 92.12 306 ALA A O 1
ATOM 2487 N N . GLY A 1 307 ? 4.899 -18.933 19.320 1.00 83.81 307 GLY A N 1
ATOM 2488 C CA . GLY A 1 307 ? 5.564 -19.135 18.024 1.00 83.81 307 GLY A CA 1
ATOM 2489 C C . GLY A 1 307 ? 4.637 -19.570 16.881 1.00 83.81 307 GLY A C 1
ATOM 2490 O O . GLY A 1 307 ? 5.113 -20.007 15.836 1.00 83.81 307 GLY A O 1
ATOM 2491 N N . GLY A 1 308 ? 3.317 -19.454 17.067 1.00 86.81 308 GLY A N 1
ATOM 2492 C CA . GLY A 1 308 ? 2.296 -19.890 16.106 1.00 86.81 308 GLY A CA 1
ATOM 2493 C C . GLY A 1 308 ? 1.865 -18.850 15.065 1.00 86.81 308 GLY A C 1
ATOM 2494 O O . GLY A 1 308 ? 0.972 -19.151 14.283 1.00 86.81 308 GLY A O 1
ATOM 2495 N N . TYR A 1 309 ? 2.460 -17.652 15.055 1.00 92.19 309 TYR A N 1
ATOM 2496 C CA . TYR A 1 309 ? 2.057 -16.527 14.196 1.00 92.19 309 TYR A CA 1
ATOM 2497 C C . TYR A 1 309 ? 0.543 -16.224 14.262 1.00 92.19 309 TYR A C 1
ATOM 2499 O O . TYR A 1 309 ? -0.136 -16.290 13.239 1.00 92.19 309 TYR A O 1
ATOM 2507 N N . PRO A 1 310 ? -0.027 -15.908 15.442 1.00 95.19 310 PRO A N 1
ATOM 2508 C CA . PRO A 1 310 ? -1.440 -15.539 15.532 1.00 95.19 310 PRO A CA 1
ATOM 2509 C C . PRO A 1 310 ? -1.710 -14.201 14.825 1.00 95.19 310 PRO A C 1
ATOM 2511 O O . PRO A 1 310 ? -0.923 -13.267 14.959 1.00 95.19 310 PRO A O 1
ATOM 2514 N N . ASN A 1 311 ? -2.824 -14.070 14.104 1.00 89.94 311 ASN A N 1
ATOM 2515 C CA . ASN A 1 311 ? -3.314 -12.788 13.570 1.00 89.94 311 ASN A CA 1
ATOM 2516 C C . ASN A 1 311 ? -4.255 -12.068 14.556 1.00 89.94 311 ASN A C 1
ATOM 2518 O O . ASN A 1 311 ? -4.574 -12.598 15.621 1.00 89.94 311 ASN A O 1
ATOM 2522 N N . THR A 1 312 ? -4.734 -10.861 14.221 1.00 88.06 312 THR A N 1
ATOM 2523 C CA . THR A 1 312 ? -5.607 -10.097 15.132 1.00 88.06 312 THR A CA 1
ATOM 2524 C C . THR A 1 312 ? -6.919 -10.829 15.449 1.00 88.06 312 THR A C 1
ATOM 2526 O O . THR A 1 312 ? -7.400 -10.717 16.576 1.00 88.06 312 THR A O 1
ATOM 2529 N N . ASN A 1 313 ? -7.482 -11.623 14.526 1.00 88.31 313 ASN A N 1
ATOM 2530 C CA . ASN A 1 313 ? -8.670 -12.441 14.817 1.00 88.31 313 ASN A CA 1
ATOM 2531 C C . ASN A 1 313 ? -8.342 -13.563 15.810 1.00 88.31 313 ASN A C 1
ATOM 2533 O O . ASN A 1 313 ? -9.067 -13.725 16.785 1.00 88.31 313 ASN A O 1
ATOM 2537 N N . ASP A 1 314 ? -7.223 -14.272 15.630 1.00 92.31 314 ASP A N 1
ATOM 2538 C CA . ASP A 1 314 ? -6.803 -15.337 16.555 1.00 92.31 314 ASP A CA 1
ATOM 2539 C C . ASP A 1 314 ? -6.602 -14.789 17.976 1.00 92.31 314 ASP A C 1
ATOM 2541 O O . ASP A 1 314 ? -7.012 -15.395 18.971 1.00 92.31 314 ASP A O 1
ATOM 2545 N N . LEU A 1 315 ? -5.990 -13.605 18.069 1.00 93.62 315 LEU A N 1
ATOM 2546 C CA . LEU A 1 315 ? -5.777 -12.887 19.322 1.00 93.62 315 LEU A CA 1
ATOM 2547 C C . LEU A 1 315 ? -7.098 -12.402 19.933 1.00 93.62 315 LEU A C 1
ATOM 2549 O O . LEU A 1 315 ? -7.299 -12.554 21.141 1.00 93.62 315 LEU A O 1
ATOM 2553 N N . LEU A 1 316 ? -8.017 -11.871 19.121 1.00 90.06 316 LEU A N 1
ATOM 2554 C CA . LEU A 1 316 ? -9.357 -11.480 19.558 1.00 90.06 316 LEU A CA 1
ATOM 2555 C C . LEU A 1 316 ? -10.114 -12.676 20.135 1.00 90.06 316 LEU A C 1
ATOM 2557 O O . LEU A 1 316 ? -10.636 -12.586 21.245 1.00 90.06 316 LEU A O 1
ATOM 2561 N N . ASP A 1 317 ? -10.124 -13.800 19.427 1.00 89.62 317 ASP A N 1
ATOM 2562 C CA . ASP A 1 317 ? -10.793 -15.030 19.847 1.00 89.62 317 ASP A CA 1
ATOM 2563 C C . ASP A 1 317 ? -10.148 -15.621 21.103 1.00 89.62 317 ASP A C 1
ATOM 2565 O O . ASP A 1 317 ? -10.831 -16.138 21.992 1.00 89.62 317 ASP A O 1
ATOM 2569 N N . ALA A 1 318 ? -8.822 -15.533 21.226 1.00 91.38 318 ALA A N 1
ATOM 2570 C CA . ALA A 1 318 ? -8.106 -15.927 22.433 1.00 91.38 318 ALA A CA 1
ATOM 2571 C C . ALA A 1 318 ? -8.476 -15.062 23.647 1.00 91.38 318 ALA A C 1
ATOM 2573 O O . ALA A 1 318 ? -8.551 -15.603 24.755 1.00 91.38 318 ALA A O 1
ATOM 2574 N N . CYS A 1 319 ? -8.706 -13.761 23.448 1.00 90.12 319 CYS A N 1
ATOM 2575 C CA . CYS A 1 319 ? -9.116 -12.832 24.499 1.00 90.12 319 CYS A CA 1
ATOM 2576 C C . CYS A 1 319 ? -10.593 -13.006 24.861 1.00 90.12 319 CYS A C 1
ATOM 2578 O O . CYS A 1 319 ? -10.906 -13.161 26.037 1.00 90.12 319 CYS A O 1
ATOM 2580 N N . LYS A 1 320 ? -11.494 -13.076 23.873 1.00 88.88 320 LYS A N 1
ATOM 2581 C CA . LYS A 1 320 ? -12.933 -13.299 24.090 1.00 88.88 320 LYS A CA 1
ATOM 2582 C C . LYS A 1 320 ? -13.202 -14.576 24.878 1.00 88.88 320 LYS A C 1
ATOM 2584 O O . LYS A 1 320 ? -13.960 -14.539 25.838 1.00 88.88 320 LYS A O 1
ATOM 2589 N N . ARG A 1 321 ? -12.524 -15.677 24.532 1.00 86.94 321 ARG A N 1
ATOM 2590 C CA . ARG A 1 321 ? -12.665 -16.961 25.243 1.00 86.94 321 ARG A CA 1
ATOM 2591 C C . ARG A 1 321 ? -12.194 -16.926 26.696 1.00 86.94 321 ARG A C 1
ATOM 2593 O O . ARG A 1 321 ? -12.668 -17.727 27.488 1.00 86.94 321 ARG A O 1
ATOM 2600 N N . ARG A 1 322 ? -11.222 -16.074 27.031 1.00 85.62 322 ARG A N 1
ATOM 2601 C CA . ARG A 1 322 ? -10.600 -16.039 28.367 1.00 85.62 322 ARG A CA 1
ATOM 2602 C C . ARG A 1 322 ? -11.159 -14.952 29.276 1.00 85.62 322 ARG A C 1
ATOM 2604 O O . ARG A 1 322 ? -11.093 -15.117 30.484 1.00 85.62 322 ARG A O 1
ATOM 2611 N N . LEU A 1 323 ? -11.668 -13.866 28.699 1.00 82.56 323 LEU A N 1
ATOM 2612 C CA . LEU A 1 323 ? -12.147 -12.686 29.423 1.00 82.56 323 LEU A CA 1
ATOM 2613 C C . LEU A 1 323 ? -13.676 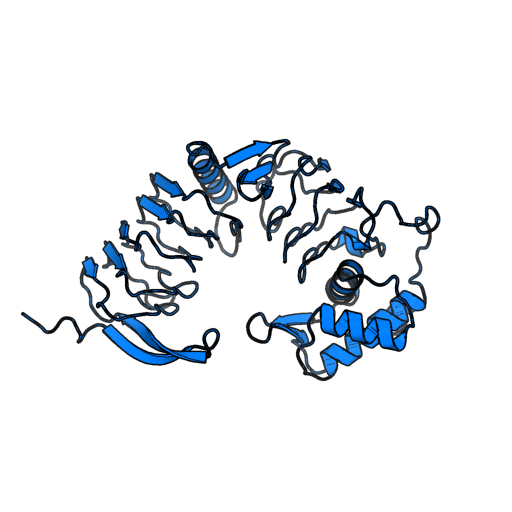-12.546 29.414 1.00 82.56 323 LEU A C 1
ATOM 2615 O O . LEU A 1 323 ? -14.182 -11.550 29.919 1.00 82.56 323 LEU A O 1
ATOM 2619 N N . ASP A 1 324 ? -14.390 -13.486 28.783 1.00 71.25 324 ASP A N 1
ATOM 2620 C CA . ASP A 1 324 ? -15.855 -13.505 28.641 1.00 71.25 324 ASP A CA 1
ATOM 2621 C C . ASP A 1 324 ? -16.457 -12.150 28.219 1.00 71.25 324 ASP A C 1
ATOM 2623 O O . ASP A 1 324 ? -17.466 -11.668 28.728 1.00 71.25 324 ASP A O 1
ATOM 2627 N N . SER A 1 325 ? -15.778 -11.472 27.290 1.00 69.12 325 SER A N 1
ATOM 2628 C CA . SER A 1 325 ? -16.132 -10.110 26.895 1.00 69.12 325 SER A CA 1
ATOM 2629 C C . SER A 1 325 ? -16.553 -10.051 25.436 1.00 69.12 325 SER A C 1
ATOM 2631 O O . SER A 1 325 ? -15.731 -9.969 24.519 1.00 69.12 325 SER A O 1
ATOM 2633 N N . SER A 1 326 ? -17.867 -10.032 25.216 1.00 63.94 326 SER A N 1
ATOM 2634 C CA . SER A 1 326 ? -18.476 -9.853 23.892 1.00 63.94 326 SER A CA 1
ATOM 2635 C C . SER A 1 326 ? -18.172 -8.486 23.262 1.00 63.94 326 SER A C 1
ATOM 2637 O O . SER A 1 326 ? -18.286 -8.341 22.046 1.00 63.94 326 SER A O 1
ATOM 2639 N N . ARG A 1 327 ? -17.728 -7.508 24.065 1.00 67.62 327 ARG A N 1
ATOM 2640 C CA . ARG A 1 327 ? -17.443 -6.125 23.647 1.00 67.62 327 ARG A CA 1
ATOM 2641 C C . ARG A 1 327 ? -16.081 -5.937 22.973 1.00 67.62 327 ARG A C 1
ATOM 2643 O O . ARG A 1 327 ? -15.829 -4.875 22.415 1.00 67.62 327 ARG A O 1
ATOM 2650 N N . LEU A 1 328 ? -15.188 -6.931 23.011 1.00 78.44 328 LEU A N 1
ATOM 2651 C CA . LEU A 1 328 ? -13.879 -6.809 22.362 1.00 78.44 328 LEU A CA 1
ATOM 2652 C C . LEU A 1 328 ? -14.013 -6.745 20.834 1.00 78.44 328 LEU A C 1
ATOM 2654 O O . LEU A 1 328 ? -14.711 -7.556 20.213 1.00 78.44 328 LEU A O 1
ATOM 2658 N N . SER A 1 329 ? -13.274 -5.815 20.231 1.00 79.56 329 SER A N 1
ATOM 2659 C CA . SER A 1 329 ? -13.216 -5.601 18.783 1.00 79.56 329 SER A CA 1
ATOM 2660 C C . SER A 1 329 ? -11.811 -5.869 18.233 1.00 79.56 329 SER A C 1
ATOM 2662 O O . SER A 1 329 ? -10.826 -5.858 18.977 1.00 79.56 329 SER A O 1
ATOM 2664 N N . LEU A 1 330 ? -11.698 -6.053 16.913 1.00 76.38 330 LEU A N 1
ATOM 2665 C CA . LEU A 1 330 ? -10.396 -6.123 16.233 1.00 76.38 330 LEU A CA 1
ATOM 2666 C C . LEU A 1 330 ? -9.585 -4.841 16.457 1.00 76.38 330 LEU A C 1
ATOM 2668 O O . LEU A 1 330 ? -8.390 -4.905 16.729 1.00 76.38 330 LEU A O 1
ATOM 2672 N N . ALA A 1 331 ? -10.254 -3.682 16.444 1.00 67.69 331 ALA A N 1
ATOM 2673 C CA . ALA A 1 331 ? -9.626 -2.394 16.715 1.00 67.69 331 ALA A CA 1
ATOM 2674 C C . ALA A 1 331 ? -9.011 -2.319 18.124 1.00 67.69 331 ALA A C 1
ATOM 2676 O O . ALA A 1 331 ? -7.993 -1.653 18.310 1.00 67.69 331 ALA A O 1
ATOM 2677 N N . THR A 1 332 ? -9.598 -3.000 19.114 1.00 80.81 332 THR A N 1
ATOM 2678 C CA . THR A 1 332 ? -9.038 -3.097 20.470 1.00 80.81 332 THR A CA 1
ATOM 2679 C C . THR A 1 332 ? -7.725 -3.878 20.465 1.00 80.81 332 THR A C 1
ATOM 2681 O O . THR A 1 332 ? -6.713 -3.365 20.934 1.00 80.81 332 THR A O 1
ATOM 2684 N N . ILE A 1 333 ? -7.709 -5.066 19.855 1.00 86.50 333 ILE A N 1
ATOM 2685 C CA . ILE A 1 333 ? -6.518 -5.925 19.798 1.00 86.50 333 ILE A CA 1
ATOM 2686 C C . ILE A 1 333 ? -5.385 -5.273 18.995 1.00 86.50 333 ILE A C 1
ATOM 2688 O O . ILE A 1 333 ? -4.240 -5.268 19.444 1.00 86.50 333 ILE A O 1
ATOM 2692 N N . SER A 1 334 ? -5.684 -4.658 17.845 1.00 80.12 334 SER A N 1
ATOM 2693 C CA . SER A 1 334 ? -4.667 -3.943 17.060 1.00 80.12 334 SER A CA 1
ATOM 2694 C C . SER A 1 334 ? -4.020 -2.794 17.845 1.00 80.12 334 SER A C 1
ATOM 2696 O O . SER A 1 334 ? -2.829 -2.532 17.673 1.00 80.12 334 SER A O 1
ATOM 2698 N N . ARG A 1 335 ? -4.771 -2.121 18.729 1.00 76.75 335 ARG A N 1
ATOM 2699 C CA . ARG A 1 335 ? -4.226 -1.081 19.616 1.00 76.75 335 ARG A CA 1
ATOM 2700 C C . ARG A 1 335 ? -3.397 -1.657 20.751 1.00 76.75 335 ARG A C 1
ATOM 2702 O O . ARG A 1 335 ? -2.370 -1.079 21.074 1.00 76.75 335 ARG A O 1
ATOM 2709 N N . ASP A 1 336 ? -3.793 -2.780 21.336 1.00 87.31 336 ASP A N 1
ATOM 2710 C CA . ASP A 1 336 ? -2.987 -3.444 22.363 1.00 87.31 336 ASP A CA 1
ATOM 2711 C C . ASP A 1 336 ? -1.626 -3.879 21.826 1.00 87.31 336 ASP A C 1
ATOM 2713 O O . ASP A 1 336 ? -0.608 -3.645 22.468 1.00 87.31 336 ASP A O 1
ATOM 2717 N N . LEU A 1 337 ? -1.599 -4.448 20.619 1.00 88.81 337 LEU A N 1
ATOM 2718 C CA . LEU A 1 337 ? -0.362 -4.792 19.921 1.00 88.81 337 LEU A CA 1
ATOM 2719 C C . LEU A 1 337 ? 0.517 -3.559 19.702 1.00 88.81 337 LEU A C 1
ATOM 2721 O O . LEU A 1 337 ? 1.720 -3.600 19.955 1.00 88.81 337 LEU A O 1
ATOM 2725 N N . ALA A 1 338 ? -0.086 -2.449 19.268 1.00 81.75 338 ALA A N 1
ATOM 2726 C CA . ALA A 1 338 ? 0.629 -1.193 19.096 1.00 81.75 338 ALA A CA 1
ATOM 2727 C C . ALA A 1 338 ? 1.127 -0.617 20.433 1.00 81.75 338 ALA A C 1
ATOM 2729 O O . ALA A 1 338 ? 2.265 -0.175 20.503 1.00 81.75 338 ALA A O 1
ATOM 2730 N N . PHE A 1 339 ? 0.338 -0.693 21.507 1.00 83.19 339 PHE A N 1
ATOM 2731 C CA . PHE A 1 339 ? 0.744 -0.290 22.853 1.00 83.19 339 PHE A CA 1
ATOM 2732 C C . PHE A 1 339 ? 1.910 -1.138 23.372 1.00 83.19 339 PHE A C 1
ATOM 2734 O O . PHE A 1 339 ? 2.883 -0.595 23.890 1.00 83.19 339 PHE A O 1
ATOM 2741 N N . MET A 1 340 ? 1.848 -2.462 23.207 1.00 89.56 340 MET A N 1
ATOM 2742 C CA . MET A 1 340 ? 2.946 -3.354 23.578 1.00 89.56 340 MET A CA 1
ATOM 2743 C C . MET A 1 340 ? 4.222 -2.982 22.825 1.00 89.56 340 MET A C 1
ATOM 2745 O O . MET A 1 340 ? 5.272 -2.850 23.448 1.00 89.56 340 MET A O 1
ATOM 2749 N N . ARG A 1 341 ? 4.133 -2.753 21.511 1.00 88.06 341 ARG A N 1
ATOM 2750 C CA . ARG A 1 341 ? 5.282 -2.341 20.700 1.00 88.06 341 ARG A CA 1
ATOM 2751 C C . ARG A 1 341 ? 5.827 -0.976 21.124 1.00 88.06 341 ARG A C 1
ATOM 2753 O O . ARG A 1 341 ? 7.000 -0.860 21.456 1.00 88.06 341 ARG A O 1
ATOM 2760 N N . ASP A 1 342 ? 4.974 0.041 21.153 1.00 80.81 342 ASP A N 1
ATOM 2761 C CA . ASP A 1 342 ? 5.404 1.439 21.241 1.00 80.81 342 ASP A CA 1
ATOM 2762 C C . ASP A 1 342 ? 5.700 1.874 22.685 1.00 80.81 342 ASP A C 1
ATOM 2764 O O . ASP A 1 342 ? 6.562 2.722 22.909 1.00 80.81 342 ASP A O 1
ATOM 2768 N N . ARG A 1 343 ? 4.999 1.313 23.684 1.00 79.56 343 ARG A N 1
ATOM 2769 C CA . ARG A 1 343 ? 5.142 1.709 25.098 1.00 79.56 343 ARG A CA 1
ATOM 2770 C C . ARG A 1 343 ? 5.929 0.713 25.935 1.00 79.56 343 ARG A C 1
ATOM 2772 O O . ARG A 1 343 ? 6.667 1.132 26.823 1.00 79.56 343 ARG A O 1
ATOM 2779 N N . LEU A 1 344 ? 5.756 -0.582 25.678 1.00 85.81 344 LEU A N 1
ATOM 2780 C CA . LEU A 1 344 ? 6.470 -1.637 26.404 1.00 85.81 344 LEU A CA 1
ATOM 2781 C C . LEU A 1 344 ? 7.728 -2.100 25.667 1.00 85.81 344 LEU A C 1
ATOM 2783 O O . LEU A 1 344 ? 8.392 -3.019 26.143 1.00 85.81 344 LEU A O 1
ATOM 2787 N N . SER A 1 345 ? 8.042 -1.473 24.527 1.00 86.88 345 SER A N 1
ATOM 2788 C CA . SER A 1 345 ? 9.182 -1.819 23.674 1.00 86.88 345 SER A CA 1
ATOM 2789 C C . SER A 1 345 ? 9.183 -3.297 23.288 1.00 86.88 345 SER A C 1
ATOM 2791 O O . SER A 1 345 ? 10.233 -3.918 23.166 1.00 86.88 345 SER A O 1
ATOM 2793 N N . ALA A 1 346 ? 7.992 -3.884 23.144 1.00 91.12 346 ALA A N 1
ATOM 2794 C CA . ALA A 1 346 ? 7.858 -5.273 22.764 1.00 91.12 346 ALA A CA 1
ATOM 2795 C C . ALA A 1 346 ? 8.260 -5.422 21.284 1.00 91.12 346 ALA A C 1
ATOM 2797 O O . ALA A 1 346 ? 7.669 -4.740 20.442 1.00 91.12 346 ALA A O 1
ATOM 2798 N N . PRO A 1 347 ? 9.204 -6.312 20.939 1.00 92.25 347 PRO A N 1
ATOM 2799 C CA . PRO A 1 347 ? 9.742 -6.447 19.587 1.00 92.25 347 PRO A CA 1
ATOM 2800 C C . PRO A 1 347 ? 8.780 -7.251 18.693 1.00 92.25 347 PRO A C 1
ATOM 2802 O O . PRO A 1 347 ? 9.103 -8.327 18.199 1.00 92.25 347 PRO A O 1
ATOM 2805 N N . ILE A 1 348 ? 7.533 -6.779 18.584 1.00 92.88 348 ILE A N 1
ATOM 2806 C CA . ILE A 1 348 ? 6.439 -7.425 17.854 1.00 92.88 348 ILE A CA 1
ATOM 2807 C C . ILE A 1 348 ? 6.465 -6.969 16.400 1.00 92.88 348 ILE A C 1
ATOM 2809 O O . ILE A 1 348 ? 6.308 -5.781 16.113 1.00 92.88 348 ILE A O 1
ATOM 2813 N N . GLU A 1 349 ? 6.519 -7.934 15.492 1.00 89.69 349 GLU A N 1
ATOM 2814 C CA . GLU A 1 349 ? 6.354 -7.728 14.057 1.00 89.69 349 GLU A CA 1
ATOM 2815 C C . GLU A 1 349 ? 5.244 -8.614 13.487 1.00 89.69 349 GLU A C 1
ATOM 2817 O O . GLU A 1 349 ? 4.791 -9.562 14.130 1.00 89.69 349 GLU A O 1
ATOM 2822 N N . TYR A 1 350 ? 4.784 -8.292 12.275 1.00 86.31 350 TYR A N 1
ATOM 2823 C CA . TYR A 1 350 ? 3.811 -9.092 11.533 1.00 86.31 350 TYR A CA 1
ATOM 2824 C C . TYR A 1 350 ? 4.472 -9.706 10.300 1.00 86.31 350 TYR A C 1
ATOM 2826 O O . TYR A 1 350 ? 4.915 -8.995 9.399 1.00 86.31 350 TYR A O 1
ATOM 2834 N N . ASP A 1 351 ? 4.498 -11.033 10.235 1.00 83.31 351 ASP A N 1
ATOM 2835 C CA . ASP A 1 351 ? 4.945 -11.759 9.052 1.00 83.31 351 ASP A CA 1
ATOM 2836 C C . ASP A 1 351 ? 3.785 -11.815 8.049 1.00 83.31 351 ASP A C 1
ATOM 2838 O O . ASP A 1 351 ? 2.798 -12.525 8.252 1.00 83.31 351 ASP A O 1
ATOM 2842 N N . PHE A 1 352 ? 3.889 -11.064 6.951 1.00 72.50 352 PHE A N 1
ATOM 2843 C CA . PHE A 1 352 ? 2.850 -11.017 5.916 1.00 72.50 352 PHE A CA 1
ATOM 2844 C C . PHE A 1 352 ? 2.706 -12.326 5.123 1.00 72.50 352 PHE A C 1
ATOM 2846 O O . PHE A 1 352 ? 1.636 -12.580 4.564 1.00 72.50 352 PHE A O 1
ATOM 2853 N N . PHE A 1 353 ? 3.736 -13.177 5.086 1.00 65.81 353 PHE A N 1
ATOM 2854 C CA . PHE A 1 353 ? 3.681 -14.476 4.411 1.00 65.81 353 PHE A CA 1
ATOM 2855 C C . PHE A 1 353 ? 2.990 -15.528 5.274 1.00 65.81 353 PHE A C 1
ATOM 2857 O O . PHE A 1 353 ? 2.181 -16.310 4.771 1.00 65.81 353 PHE A O 1
ATOM 2864 N N . ARG A 1 354 ? 3.288 -15.531 6.575 1.00 76.88 354 ARG A N 1
ATOM 2865 C CA . ARG A 1 354 ? 2.652 -16.408 7.569 1.00 76.88 354 ARG A CA 1
ATOM 2866 C C . ARG A 1 354 ? 1.335 -15.842 8.096 1.00 76.88 354 ARG A C 1
ATOM 2868 O O . ARG A 1 354 ? 0.574 -16.576 8.713 1.00 76.88 354 ARG A O 1
ATOM 2875 N N . LYS A 1 355 ? 1.048 -14.578 7.775 1.00 86.25 355 LYS A N 1
ATOM 2876 C CA . LYS A 1 355 ? -0.146 -13.817 8.152 1.00 86.25 355 LYS A CA 1
ATOM 2877 C C . LYS A 1 355 ? -0.343 -13.760 9.663 1.00 86.25 355 LYS A C 1
ATOM 2879 O O . LYS A 1 355 ? -1.447 -14.009 10.138 1.00 86.25 355 LYS A O 1
ATOM 2884 N N . GLY A 1 356 ? 0.701 -13.416 10.414 1.00 91.75 356 GLY A N 1
ATOM 2885 C CA . GLY A 1 356 ? 0.586 -13.350 11.866 1.00 91.75 356 GLY A CA 1
ATOM 2886 C C . GLY A 1 356 ? 1.758 -12.718 12.596 1.00 91.75 356 GLY A C 1
ATOM 2887 O O . GLY A 1 356 ? 2.818 -12.473 12.024 1.00 91.75 356 GLY A O 1
ATOM 2888 N N . TYR A 1 357 ? 1.539 -12.452 13.880 1.00 93.75 357 TYR A N 1
ATOM 2889 C CA . TYR A 1 357 ? 2.457 -11.738 14.757 1.00 93.75 357 TYR A CA 1
ATOM 2890 C C . TYR A 1 357 ? 3.528 -12.643 15.361 1.00 93.75 357 TYR A C 1
ATOM 2892 O O . TYR A 1 357 ? 3.247 -13.767 15.772 1.00 93.75 357 TYR A O 1
ATOM 2900 N N . TYR A 1 358 ? 4.745 -12.126 15.492 1.00 94.00 358 TYR A N 1
ATOM 2901 C CA . TYR A 1 358 ? 5.864 -12.813 16.134 1.00 94.00 358 TYR A CA 1
ATOM 2902 C C . TYR A 1 358 ? 6.749 -11.826 16.903 1.00 94.00 358 TYR A C 1
ATOM 2904 O O . TYR A 1 358 ? 6.682 -10.619 16.674 1.00 94.00 358 TYR A O 1
ATOM 2912 N N . TYR A 1 359 ? 7.555 -12.343 17.834 1.00 94.88 359 TYR A N 1
ATOM 2913 C CA . TYR A 1 359 ? 8.637 -11.579 18.452 1.00 94.88 359 TYR A CA 1
ATOM 2914 C C . TYR A 1 359 ? 9.914 -11.739 17.630 1.00 94.88 359 TYR A C 1
ATOM 2916 O O . TYR A 1 359 ? 10.300 -12.874 17.343 1.00 94.88 359 TYR A O 1
ATOM 2924 N N . THR A 1 360 ? 10.584 -10.639 17.286 1.00 91.19 360 THR A N 1
ATOM 2925 C CA . THR A 1 360 ? 11.908 -10.693 16.641 1.00 91.19 360 THR A CA 1
ATOM 2926 C C . THR A 1 360 ? 13.009 -11.096 17.624 1.00 91.19 360 THR A C 1
ATOM 2928 O O . THR A 1 360 ? 13.998 -11.702 17.220 1.00 91.19 360 THR A O 1
ATOM 2931 N N . GLU A 1 361 ? 12.799 -10.866 18.923 1.00 90.50 361 GLU A N 1
ATOM 2932 C CA . GLU A 1 361 ? 13.683 -11.304 20.009 1.00 90.50 361 GLU A CA 1
ATOM 2933 C C . GLU A 1 361 ? 13.026 -12.442 20.806 1.00 90.50 361 GLU A C 1
ATOM 2935 O O . GLU A 1 361 ? 12.041 -12.254 21.527 1.00 90.50 361 GLU A O 1
ATOM 2940 N N . SER A 1 362 ? 13.555 -13.659 20.663 1.00 82.12 362 SER A N 1
ATOM 2941 C CA . SER A 1 362 ? 12.940 -14.875 21.226 1.00 82.12 362 SER A CA 1
ATOM 2942 C C . SER A 1 362 ? 12.909 -14.931 22.763 1.00 82.12 362 SER A C 1
ATOM 2944 O O . SER A 1 362 ? 12.073 -15.623 23.351 1.00 82.12 362 SER A O 1
ATOM 2946 N N . ASP A 1 363 ? 13.799 -14.198 23.426 1.00 86.38 363 ASP A N 1
ATOM 2947 C CA . ASP A 1 363 ? 13.953 -14.142 24.877 1.00 86.38 363 ASP A CA 1
ATOM 2948 C C . ASP A 1 363 ? 13.146 -13.013 25.533 1.00 86.38 363 ASP A C 1
ATOM 2950 O O . ASP A 1 363 ? 13.071 -12.968 26.766 1.00 86.38 363 ASP A O 1
ATOM 2954 N N . PHE A 1 364 ? 12.455 -12.177 24.742 1.00 90.50 364 PHE A N 1
ATOM 2955 C CA . PHE A 1 364 ? 11.639 -11.077 25.249 1.00 90.50 364 PHE A CA 1
ATOM 2956 C C . PHE A 1 364 ? 10.677 -11.533 26.359 1.00 90.50 364 PHE A C 1
ATOM 2958 O O . PHE A 1 364 ? 9.955 -12.546 26.268 1.00 90.50 364 PHE A O 1
ATOM 2965 N N . LYS A 1 365 ? 10.643 -10.745 27.434 1.00 87.69 365 LYS A N 1
ATOM 2966 C CA . LYS A 1 365 ? 9.726 -10.912 28.561 1.00 87.69 365 LYS A CA 1
ATOM 2967 C C . LYS A 1 365 ? 8.887 -9.657 28.701 1.00 87.69 365 LYS A C 1
ATOM 2969 O O . LYS A 1 365 ? 9.414 -8.551 28.715 1.00 87.69 365 LYS A O 1
ATOM 2974 N N . LEU A 1 366 ? 7.578 -9.851 28.838 1.00 86.56 366 LEU A N 1
ATOM 2975 C CA . LEU A 1 366 ? 6.683 -8.754 29.163 1.00 86.56 366 LEU A CA 1
ATOM 2976 C C . LEU A 1 366 ? 6.956 -8.307 30.601 1.00 86.56 366 LEU A C 1
ATOM 2978 O O . LEU A 1 366 ? 6.775 -9.087 31.538 1.00 86.56 366 LEU A O 1
ATOM 2982 N N . ASP A 1 367 ? 7.398 -7.067 30.755 1.00 82.31 367 ASP A N 1
ATOM 2983 C CA . ASP A 1 367 ? 7.609 -6.439 32.054 1.00 82.31 367 ASP A CA 1
ATOM 2984 C C . ASP A 1 367 ? 6.251 -6.163 32.711 1.00 82.31 367 ASP A C 1
ATOM 2986 O O . ASP A 1 367 ? 5.539 -5.233 32.329 1.00 82.31 367 ASP A O 1
ATOM 2990 N N . LEU A 1 368 ? 5.866 -7.022 33.658 1.00 73.06 368 LEU A N 1
ATOM 2991 C CA . LEU A 1 368 ? 4.590 -6.910 34.357 1.00 73.06 368 LEU A CA 1
ATOM 2992 C C . LEU A 1 368 ? 4.571 -5.717 35.318 1.00 73.06 368 LEU A C 1
ATOM 2994 O O . LEU A 1 368 ? 3.499 -5.166 35.536 1.00 73.06 368 LEU A O 1
ATOM 2998 N N . GLU A 1 369 ? 5.713 -5.281 35.858 1.00 66.81 369 GLU A N 1
ATOM 2999 C CA . GLU A 1 369 ? 5.755 -4.150 36.795 1.00 66.81 369 GLU A CA 1
ATOM 3000 C C . GLU A 1 369 ? 5.338 -2.854 36.097 1.00 66.81 369 GLU A C 1
ATOM 3002 O O . GLU A 1 369 ? 4.502 -2.118 36.622 1.00 66.81 369 GLU A O 1
ATOM 3007 N N . LYS A 1 370 ? 5.783 -2.654 34.848 1.00 68.94 370 LYS A N 1
ATOM 3008 C CA . LYS A 1 370 ? 5.323 -1.554 33.979 1.00 68.94 370 LYS A CA 1
ATOM 3009 C C . LYS A 1 370 ? 3.834 -1.595 33.636 1.00 68.94 370 LYS A C 1
ATOM 3011 O O . LYS A 1 370 ? 3.303 -0.599 33.149 1.00 68.94 370 LYS A O 1
ATOM 3016 N N . LEU A 1 371 ? 3.162 -2.737 33.809 1.00 66.56 371 LEU A N 1
ATOM 3017 C CA . LEU A 1 371 ? 1.725 -2.843 33.552 1.00 66.56 371 LEU A CA 1
ATOM 3018 C C . LEU A 1 371 ? 0.884 -2.381 34.748 1.00 66.56 371 LEU A C 1
ATOM 3020 O O . LEU A 1 371 ? -0.251 -1.952 34.549 1.00 66.56 371 LEU A O 1
ATOM 3024 N N . TYR A 1 372 ? 1.422 -2.498 35.966 1.00 63.41 372 TYR A N 1
ATOM 3025 C CA . TYR A 1 372 ? 0.728 -2.168 37.215 1.00 63.41 372 TYR A CA 1
ATOM 3026 C C . TYR A 1 372 ? 1.122 -0.800 37.801 1.00 63.41 372 TYR A C 1
ATOM 3028 O O . TYR A 1 372 ? 0.424 -0.314 38.694 1.00 63.41 372 TYR A O 1
ATOM 3036 N N . SER A 1 373 ? 2.216 -0.193 37.320 1.00 57.47 373 SER A N 1
ATOM 3037 C CA . SER A 1 373 ? 2.644 1.184 37.624 1.00 57.47 373 SER A CA 1
ATOM 3038 C C . SER A 1 373 ? 1.843 2.216 36.839 1.00 57.47 373 SER A C 1
ATOM 3040 O O . SER A 1 373 ? 1.405 3.217 37.451 1.00 57.47 373 SER A O 1
#

Foldseek 3Di:
DPDLVPQWDWDFDQDLPVRHTATETDAGRDQALEAEDDPRHAEYEAQRYHDPVGAAQRHQEYEDDPNHAYYYENSCERPQNHQYYHDDQPHQHDAYAYENNCNHAEEEAHQNYQEYHHDYNPNNHNYYAHHQNHQEYDLDPDDDQAQVNSLVVVVRVVVRNVVDPQWDDDQQFIAGNVQLEGHARNDQQDQEGEDDPQRAEQHACRQAPPDHPPRGHQHAYYEYEQNHQEYEANSNAQSCNHAAAEYAAAQARHHYYALVNANVQNNLQQPHAHHYPPDDPPPPDDSADDPLLLVLLVQLVVVQLVVLFDALVSSQVSSCVVVVDPRDHSRSSNSSLNNCCNPQVFQWDHDVSSGGIHGPDNPDDRDSVVNGD

pLDDT: mean 84.94, std 12.09, range [35.72, 98.12]

Organism: NCBI:txid907348

Secondary structure (DSSP, 8-state):
---TTSSEEEEEEE-TTT-SEEEEEEEE----SEEEPPTT--EE-TTSS--SSS-BSS--EEE--TT--EE-TTTTTTBTT--EEE--TT--S----EES-TT--EEEE-TT--EE--EE--TT--EEEE-TT--EE-----SS--HHHHHHHHHHHHHHHTTSTTEEEETTEEEETTTTEEEEES--S-SEEEPPTT--EE-TTTT--SS--TTPPPP-EEEE-TT--EEPTTTTTT-TT--EEEESS-GGG-EE-TTTTTT-HHHHHTT---B-TTS-GGGG--SS--HHHHHHHHHHHHHHHTTS---HHHHHHHHHHHHT-TT--HHHHHHHHHHHHHHH---EEEETTTTEEEESSTT----SHHHH-

Radius of gyration: 22.7 Å; chains: 1; bounding box: 46×48×73 Å

InterPro domains:
  IPR026906 BspA-type LRR region [PF13306] (34-143)
  IPR026906 BspA-type LRR region [PF13306] (188-265)
  IPR032675 Leucine-rich repeat domain superfamily [G3DSA:3.80.10.10] (3-146)
  IPR032675 Leucine-rich repeat domain superfamily [G3DSA:3.80.10.10] (148-294)
  IPR053139 Putative surface bspA-like protein [PTHR45661] (33-265)

Sequence (373 aa):
MPDATSDFIITKQKDRIEKKDMQTLRRYKGHDSTVVIPDGVEKIDSYVFADDIEPDSTIEKIVVPSSVRRISPLAFHYCNALKEIQFPMEMSDFEVHFEQCPSLQELWIPEHAERIGNLRSLDSLKEIHVGKNIKRINFTSFGEETPEMFAKRKRKLTETLLKSDAYEIVDGFMMNKIHRSVLYRSDCTQASMRIPDGARTISGGVFYELVWPENYERIRKVVIPSSVKEIRNLAFHCCESLQEVRYEGNSAELKCGEMAFFACSVFHRDGREIICKDTPETETNNSRMTNFKIERLVIIHKQIKAGGYPNTNDLLDACKRRLDSSRLSLATISRDLAFMRDRLSAPIEYDFFRKGYYYTESDFKLDLEKLYS